Protein AF-A0A0M7KTU7-F1 (afdb_monomer_lite)

Secondary structure (DSSP, 8-state):
---PPPEEEEEEEETTEEEEEEEETTSSS---S--TT--EEEEE-SS--TTS-SSEEEEEEEETTT--EEE--HHHHHH-TTT------HHHHHHHHHHHHHHHHHHHHHHHHHHHHH--HHHHHHHHHHHHHHHHHHHHHHHHHHHHHHHHHHHHHTT---HHHHHHHHHHHHTT-EETTEESS-EEE-

Sequence (190 aa):
MRTTPAYGIYRFQVGARRFVMYVAENFGDAMPFLAEGDQVEVAAYAGQVSGAGPDQLVYGLRNLEDGRVYVCHHYFRSAFTDIAPVGVGLKQRVPLLTLLAALLLVCWLVVVAVLATSGSPSSRETAPELAAVVFAFLLLAWLCVALPLLFLDTRWRMGRPTRRQRILERIYRALGLGTPFAPAAVIEEV

pLDDT: mean 80.52, std 13.05, range [33.34, 97.06]

Foldseek 3Di:
DPDDFDWDWDWDDDPPAIAIEIHGPPPPPPDPPDDPPWDKQFDWDPDDDVPPPRHTYTQKMATPVVRAIEGEQPVCVVPPVQLGADQAFPVRVVVVLVVLVVVLVVVLVVLLVCQVPPDDPVSVVCSVVVSVVSVVVSVVVSCVVPVVVVVQVVCVVVVNHDPNNVSVQVRCVSSVQPHSNRGVDDYHHD

Radius of gyration: 22.91 Å; chains: 1; bounding box: 60×37×64 Å

Structure (mmCIF, N/CA/C/O backbone):
data_AF-A0A0M7KTU7-F1
#
_entry.id   AF-A0A0M7KTU7-F1
#
loop_
_atom_site.group_PDB
_atom_site.id
_atom_site.type_symbol
_atom_site.label_atom_id
_atom_site.label_alt_id
_atom_site.label_comp_id
_atom_site.label_asym_id
_atom_site.label_entity_id
_atom_site.label_seq_id
_atom_site.pdbx_PDB_ins_code
_atom_site.Cartn_x
_atom_site.Cartn_y
_atom_site.Cartn_z
_atom_site.occupancy
_atom_site.B_iso_or_equiv
_atom_site.auth_seq_id
_atom_site.auth_comp_id
_atom_site.auth_asym_id
_atom_site.auth_atom_id
_atom_site.pdbx_PDB_model_num
ATOM 1 N N . MET A 1 1 ? 0.177 23.565 -10.204 1.00 34.56 1 MET A N 1
ATOM 2 C CA . MET A 1 1 ? -0.908 23.527 -9.199 1.00 34.56 1 MET A CA 1
ATOM 3 C C . MET A 1 1 ? -0.843 22.188 -8.480 1.00 34.56 1 MET A C 1
ATOM 5 O O . MET A 1 1 ? -0.977 21.170 -9.141 1.00 34.56 1 MET A O 1
ATOM 9 N N . ARG A 1 2 ? -0.547 22.160 -7.173 1.00 33.34 2 ARG A N 1
ATOM 10 C CA . ARG A 1 2 ? -0.699 20.940 -6.361 1.00 33.34 2 ARG A CA 1
ATOM 11 C C . ARG A 1 2 ? -2.187 20.805 -6.050 1.00 33.34 2 ARG A C 1
ATOM 13 O O . ARG A 1 2 ? -2.707 21.616 -5.296 1.00 33.34 2 ARG A O 1
ATOM 20 N N . THR A 1 3 ? -2.866 19.841 -6.658 1.00 43.88 3 THR A N 1
ATOM 21 C CA . THR A 1 3 ? -4.202 19.424 -6.226 1.00 43.88 3 THR A CA 1
ATOM 22 C C . THR A 1 3 ? -4.061 18.835 -4.831 1.00 43.88 3 THR A C 1
ATOM 24 O O . THR A 1 3 ? -3.441 17.784 -4.657 1.00 43.88 3 THR A O 1
ATOM 27 N N . THR A 1 4 ? -4.548 19.548 -3.819 1.00 49.88 4 THR A N 1
ATOM 28 C CA . THR A 1 4 ? -4.706 18.982 -2.481 1.00 49.88 4 THR A CA 1
ATOM 29 C C . THR A 1 4 ? -5.638 17.779 -2.628 1.00 49.88 4 THR A C 1
ATOM 31 O O . THR A 1 4 ? -6.708 17.952 -3.210 1.00 49.88 4 THR A O 1
ATOM 34 N N . PRO A 1 5 ? -5.245 16.566 -2.202 1.00 54.59 5 PRO A N 1
ATOM 35 C CA . PRO A 1 5 ? -6.155 15.433 -2.236 1.00 54.59 5 PRO A CA 1
ATOM 36 C C . PRO A 1 5 ? -7.394 15.796 -1.418 1.00 54.59 5 PRO A C 1
ATOM 38 O O . PRO A 1 5 ? -7.276 16.240 -0.274 1.00 54.59 5 PRO A O 1
ATOM 41 N N . ALA A 1 6 ? -8.553 15.687 -2.051 1.00 63.50 6 ALA A N 1
ATOM 42 C CA . ALA A 1 6 ? -9.829 15.924 -1.415 1.00 63.50 6 ALA A CA 1
ATOM 43 C C . ALA A 1 6 ? -10.266 14.617 -0.730 1.00 63.50 6 ALA A C 1
ATOM 45 O O . ALA A 1 6 ? -10.056 13.517 -1.256 1.00 63.50 6 ALA A O 1
ATOM 46 N N . TYR A 1 7 ? -10.738 14.737 0.508 1.00 67.38 7 TYR A N 1
ATOM 47 C CA . TYR A 1 7 ? -11.068 13.608 1.368 1.00 67.38 7 TYR A CA 1
ATOM 48 C C . TYR A 1 7 ? -12.480 13.797 1.913 1.00 67.38 7 TYR A C 1
ATOM 50 O O . TYR A 1 7 ? -12.770 14.817 2.543 1.00 67.38 7 TYR A O 1
ATOM 58 N N . GLY A 1 8 ? -13.312 12.769 1.767 1.00 71.94 8 GLY A N 1
ATOM 59 C CA . GLY A 1 8 ? -14.567 12.648 2.489 1.00 71.94 8 GLY A CA 1
ATOM 60 C C . GLY A 1 8 ? -14.301 12.406 3.975 1.00 71.94 8 GLY A C 1
ATOM 61 O O . GLY A 1 8 ? -13.426 11.619 4.347 1.00 71.94 8 GLY A O 1
ATOM 62 N N . ILE A 1 9 ? -15.053 13.095 4.833 1.00 80.50 9 ILE A N 1
ATOM 63 C CA . ILE A 1 9 ? -14.978 12.947 6.290 1.00 80.50 9 ILE A CA 1
ATOM 64 C C . ILE A 1 9 ? -16.261 12.272 6.762 1.00 80.50 9 ILE A C 1
ATOM 66 O O . ILE A 1 9 ? -17.324 12.889 6.768 1.00 80.50 9 ILE A O 1
ATOM 70 N N . TYR A 1 10 ? -16.146 11.028 7.213 1.00 82.06 10 TYR A N 1
ATOM 71 C CA . TYR A 1 10 ? -17.257 10.261 7.759 1.00 82.06 10 TYR A CA 1
ATOM 72 C C . TYR A 1 10 ? -17.194 10.291 9.279 1.00 82.06 10 TYR A C 1
ATOM 74 O O . TYR A 1 10 ? -16.214 9.846 9.878 1.00 82.06 10 TYR A O 1
ATOM 82 N N . ARG A 1 11 ? -18.236 10.835 9.910 1.00 87.38 11 ARG A N 1
ATOM 83 C CA . ARG A 1 11 ? -18.378 10.870 11.368 1.00 87.38 11 ARG A CA 1
ATOM 84 C C . ARG A 1 11 ? -19.533 9.981 11.773 1.00 87.38 11 ARG A C 1
ATOM 86 O O . ARG A 1 11 ? -20.626 10.117 11.234 1.00 87.38 11 ARG A O 1
ATOM 93 N N . PHE A 1 12 ? -19.288 9.107 12.732 1.00 88.12 12 PHE A N 1
ATOM 94 C CA . PHE A 1 12 ? -20.289 8.163 13.208 1.00 88.12 12 PHE A CA 1
ATOM 95 C C . PHE A 1 12 ? -20.078 7.862 14.688 1.00 88.12 12 PHE A C 1
ATOM 97 O O . PHE A 1 12 ? -19.054 8.209 15.287 1.00 88.12 12 PHE A O 1
ATOM 104 N N . GLN A 1 13 ? -21.077 7.237 15.296 1.00 90.12 13 GLN A N 1
ATOM 105 C CA . GLN A 1 13 ? -21.078 6.897 16.707 1.00 90.12 13 GLN A CA 1
ATOM 106 C C . GLN A 1 13 ? -21.269 5.391 16.863 1.00 90.12 13 GLN A C 1
ATOM 108 O O . GLN A 1 13 ? -22.180 4.818 16.277 1.00 90.12 13 GLN A O 1
ATOM 113 N N . VAL A 1 14 ? -20.418 4.763 17.676 1.00 86.31 14 VAL A N 1
ATOM 114 C CA . VAL A 1 14 ? -20.567 3.355 18.069 1.00 86.31 14 VAL A CA 1
ATOM 115 C C . VAL A 1 14 ? -20.709 3.314 19.586 1.00 86.31 14 VAL A C 1
ATOM 117 O O . VAL A 1 14 ? -19.784 3.664 20.330 1.00 86.31 14 VAL A O 1
ATOM 120 N N . GLY A 1 15 ? -21.902 2.952 20.059 1.00 85.81 15 GLY A N 1
ATOM 121 C CA . GLY A 1 15 ? -22.264 3.065 21.472 1.00 85.81 15 GLY A CA 1
ATOM 122 C C . GLY A 1 15 ? -22.179 4.517 21.956 1.00 85.81 15 GLY A C 1
ATOM 123 O O . GLY A 1 15 ? -22.833 5.398 21.411 1.00 85.81 15 GLY A O 1
ATOM 124 N N . ALA A 1 16 ? -21.358 4.785 22.973 1.00 85.69 16 ALA A N 1
ATOM 125 C CA . ALA A 1 16 ? -21.154 6.132 23.524 1.00 85.69 16 ALA A CA 1
ATOM 126 C C . ALA A 1 16 ? -19.945 6.882 22.926 1.00 85.69 16 ALA A C 1
ATOM 128 O O . ALA A 1 16 ? -19.630 7.991 23.359 1.00 85.69 16 ALA A O 1
ATOM 129 N N . ARG A 1 17 ? -19.215 6.276 21.979 1.00 89.19 17 ARG A N 1
ATOM 130 C CA . ARG A 1 17 ? -17.970 6.836 21.433 1.00 89.19 17 ARG A CA 1
ATOM 131 C C . ARG A 1 17 ? -18.183 7.379 20.029 1.00 89.19 17 ARG A C 1
ATOM 133 O O . ARG A 1 17 ? -18.820 6.737 19.199 1.00 89.19 17 ARG A O 1
ATOM 140 N N . ARG A 1 18 ? -17.605 8.550 19.771 1.00 90.62 18 ARG A N 1
ATOM 141 C CA . ARG A 1 18 ? -17.617 9.212 18.465 1.00 90.62 18 ARG A CA 1
ATOM 142 C C . ARG A 1 18 ? -16.337 8.900 17.707 1.00 90.62 18 ARG A C 1
ATOM 144 O O . ARG A 1 18 ? -15.248 8.956 18.281 1.00 90.62 18 ARG A O 1
ATOM 151 N N . PHE A 1 19 ? -16.484 8.613 16.425 1.00 90.38 19 PHE A N 1
ATOM 152 C CA . PHE A 1 19 ? -15.411 8.205 15.534 1.00 90.38 19 PHE A CA 1
ATOM 153 C C . PHE A 1 19 ? -15.397 9.067 14.278 1.00 90.38 19 PHE A C 1
ATOM 155 O O . PHE A 1 19 ? -16.432 9.583 13.847 1.00 90.38 19 PHE A O 1
ATOM 162 N N . VAL A 1 20 ? -14.213 9.203 13.687 1.00 88.19 20 VAL A N 1
ATOM 163 C CA . VAL A 1 20 ? -14.027 9.851 12.391 1.00 88.19 20 VAL A CA 1
ATOM 164 C C . VAL A 1 20 ? -13.133 9.001 11.495 1.00 88.19 20 VAL A C 1
ATOM 166 O O . VAL A 1 20 ? -12.062 8.542 11.903 1.00 88.19 20 VAL A O 1
ATOM 169 N N . MET A 1 21 ? -13.584 8.804 10.262 1.00 85.88 21 MET A N 1
ATOM 170 C CA . MET A 1 21 ? -12.869 8.098 9.210 1.00 85.88 21 MET A CA 1
ATOM 171 C C . MET A 1 21 ? -12.717 9.012 7.998 1.00 85.88 21 MET A C 1
ATOM 173 O O . MET A 1 21 ? -13.668 9.668 7.577 1.00 85.88 21 MET A O 1
ATOM 177 N N . TYR A 1 22 ? -11.505 9.061 7.454 1.00 81.94 22 TYR A N 1
ATOM 178 C CA . TYR A 1 22 ? -11.184 9.843 6.267 1.00 81.94 22 TYR A CA 1
ATOM 179 C C . TYR A 1 22 ? -11.074 8.906 5.071 1.00 81.94 22 TYR A C 1
ATOM 181 O O . TYR A 1 22 ? -10.422 7.866 5.170 1.00 81.94 22 TYR A O 1
ATOM 189 N N . VAL A 1 23 ? -11.703 9.278 3.963 1.00 75.50 23 VAL A N 1
ATOM 190 C CA . VAL A 1 23 ? -11.772 8.472 2.739 1.00 75.50 23 VAL A CA 1
ATOM 191 C C . VAL A 1 23 ? -11.350 9.337 1.561 1.00 75.50 23 VAL A C 1
ATOM 193 O O . VAL A 1 23 ? -11.838 10.454 1.416 1.00 75.50 23 VAL A O 1
ATOM 196 N N . ALA A 1 24 ? -10.425 8.867 0.732 1.00 68.31 24 ALA A N 1
ATOM 197 C CA . ALA A 1 24 ? -10.010 9.564 -0.479 1.00 68.31 24 ALA A CA 1
ATOM 198 C C . ALA A 1 24 ? -11.179 9.663 -1.475 1.00 68.31 24 ALA A C 1
ATOM 200 O O . ALA A 1 24 ? -11.794 8.656 -1.815 1.00 68.31 24 ALA A O 1
ATOM 201 N N . GLU A 1 25 ? -11.459 10.865 -1.988 1.00 59.22 25 GLU A N 1
ATOM 202 C CA . GLU A 1 25 ? -12.614 11.121 -2.874 1.00 59.22 25 GLU A CA 1
ATOM 203 C C . GLU A 1 25 ? -12.550 10.406 -4.237 1.00 59.22 25 GLU A C 1
ATOM 205 O O . GLU A 1 25 ? -13.553 10.329 -4.934 1.00 59.22 25 GLU A O 1
ATOM 210 N N . ASN A 1 26 ? -11.398 9.842 -4.620 1.00 54.69 26 ASN A N 1
ATOM 211 C CA . ASN A 1 26 ? -11.237 9.105 -5.881 1.00 54.69 26 ASN A CA 1
ATOM 212 C C . ASN A 1 26 ? -11.718 7.642 -5.820 1.00 54.69 26 ASN A C 1
ATOM 214 O O . ASN A 1 26 ? -11.556 6.911 -6.800 1.00 54.69 26 ASN A O 1
ATOM 218 N N . PHE A 1 27 ? -12.279 7.192 -4.694 1.00 48.69 27 PHE A N 1
ATOM 219 C CA . PHE A 1 27 ? -13.040 5.945 -4.656 1.00 48.69 27 PHE A CA 1
ATOM 220 C C . PHE A 1 27 ? -14.386 6.198 -5.340 1.00 48.69 27 PHE A C 1
ATOM 222 O O . PHE A 1 27 ? -15.183 6.992 -4.850 1.00 48.69 27 PHE A O 1
ATOM 229 N N . GLY A 1 28 ? -14.559 5.602 -6.528 1.00 40.00 28 GLY A N 1
ATOM 230 C CA . GLY A 1 28 ? -15.669 5.867 -7.445 1.00 40.00 28 GLY A CA 1
ATOM 231 C C . GLY A 1 28 ? -17.014 5.904 -6.735 1.00 40.00 28 GLY A C 1
ATOM 232 O O . GLY A 1 28 ? -17.280 4.996 -5.962 1.00 40.00 28 GLY A O 1
ATOM 233 N N . ASP A 1 29 ? -17.786 6.961 -7.015 1.00 39.72 29 ASP A N 1
ATOM 234 C CA . ASP A 1 29 ? -19.015 7.381 -6.336 1.00 39.72 29 ASP A CA 1
ATOM 235 C C . ASP A 1 29 ? -18.972 7.153 -4.825 1.00 39.72 29 ASP A C 1
ATOM 237 O O . ASP A 1 29 ? -19.102 6.032 -4.351 1.00 39.72 29 ASP A O 1
ATOM 241 N N . ALA A 1 30 ? -18.844 8.241 -4.063 1.00 45.66 30 ALA A N 1
ATOM 242 C CA . ALA A 1 30 ? -18.968 8.285 -2.610 1.00 45.66 30 ALA A CA 1
ATOM 243 C C . ALA A 1 30 ? -20.353 7.792 -2.133 1.00 45.66 30 ALA A C 1
ATOM 245 O O . ALA A 1 30 ? -21.158 8.553 -1.596 1.00 45.66 30 ALA A O 1
ATOM 246 N N . MET A 1 31 ? -20.658 6.513 -2.346 1.00 51.94 31 MET A N 1
ATOM 247 C CA . MET A 1 31 ? -21.743 5.827 -1.693 1.00 51.94 31 MET A CA 1
ATOM 248 C C . MET A 1 31 ? -21.372 5.772 -0.217 1.00 51.94 31 MET A C 1
ATOM 250 O O . MET A 1 31 ? -20.241 5.403 0.123 1.00 51.94 31 MET A O 1
ATOM 254 N N . PRO A 1 32 ? -22.292 6.149 0.679 1.00 56.41 32 PRO A N 1
ATOM 255 C CA . PRO A 1 32 ? -22.062 5.942 2.091 1.00 56.41 32 PRO A CA 1
ATOM 256 C C . PRO A 1 32 ? -21.890 4.435 2.311 1.00 56.41 32 PRO A C 1
ATOM 258 O O . PRO A 1 32 ? -22.819 3.661 2.111 1.00 56.41 32 PRO A O 1
ATOM 261 N N . PHE A 1 33 ? -20.689 4.017 2.710 1.00 70.06 33 PHE A N 1
ATOM 262 C CA . PHE A 1 33 ? -20.394 2.620 3.050 1.00 70.06 33 PHE A CA 1
ATOM 263 C C . PHE A 1 33 ? -20.973 2.198 4.412 1.00 70.06 33 PHE A C 1
ATOM 265 O O . PHE A 1 33 ? -20.741 1.080 4.875 1.00 70.06 33 PHE A O 1
ATOM 272 N N . LEU A 1 34 ? -21.689 3.119 5.064 1.00 73.69 34 LEU A N 1
ATOM 273 C CA . LEU A 1 34 ? -22.375 2.937 6.333 1.00 73.69 34 LEU A CA 1
ATOM 274 C C . LEU A 1 34 ? -23.755 3.578 6.265 1.00 73.69 34 LEU A C 1
ATOM 276 O O . LEU A 1 34 ? -23.873 4.765 5.943 1.00 73.69 34 LEU A O 1
ATOM 280 N N . ALA A 1 35 ? -24.770 2.808 6.633 1.00 80.81 35 ALA A N 1
ATOM 281 C CA . ALA A 1 35 ? -26.100 3.303 6.936 1.00 80.81 35 ALA A CA 1
ATOM 282 C C . ALA A 1 35 ? -26.308 3.427 8.455 1.00 80.81 35 ALA A C 1
ATOM 284 O O . ALA A 1 35 ? -25.581 2.857 9.274 1.00 80.81 35 ALA A O 1
ATOM 285 N N . GLU A 1 36 ? -27.306 4.218 8.849 1.00 83.12 36 GLU A N 1
ATOM 286 C CA . GLU A 1 36 ? -27.716 4.283 10.249 1.00 83.12 36 GLU A CA 1
ATOM 287 C C . GLU A 1 36 ? -28.273 2.921 10.687 1.00 83.12 36 GLU A C 1
ATOM 289 O O . GLU A 1 36 ? -29.195 2.393 10.071 1.00 83.12 36 GLU A O 1
ATOM 294 N N . GLY A 1 37 ? -27.711 2.369 11.764 1.00 85.44 37 GLY A N 1
ATOM 295 C CA . GLY A 1 37 ? -28.084 1.056 12.296 1.00 85.44 37 GLY A CA 1
ATOM 296 C C . GLY A 1 37 ? -27.130 -0.082 11.928 1.00 85.44 37 GLY A C 1
ATOM 297 O O . GLY A 1 37 ? -27.230 -1.138 12.552 1.00 85.44 37 GLY A O 1
ATOM 298 N N . ASP A 1 38 ? -26.184 0.136 11.009 1.00 88.31 38 ASP A N 1
ATOM 299 C CA . ASP A 1 38 ? -25.202 -0.882 10.619 1.00 88.31 38 ASP A CA 1
ATOM 300 C C . ASP A 1 38 ? -24.353 -1.344 11.808 1.00 88.31 38 ASP A C 1
ATOM 302 O O . ASP A 1 38 ? -23.857 -0.542 12.615 1.00 88.31 38 ASP A O 1
ATOM 306 N N . GLN A 1 39 ? -24.122 -2.654 11.886 1.00 89.38 39 GLN A N 1
ATOM 307 C CA . GLN A 1 39 ? -23.164 -3.211 12.831 1.00 89.38 39 GLN A CA 1
ATOM 308 C C . GLN A 1 39 ? -21.751 -3.156 12.252 1.00 89.38 39 GLN A C 1
ATOM 310 O O . GLN A 1 39 ? -21.492 -3.600 11.135 1.00 89.38 39 GLN A O 1
ATOM 315 N N . VAL A 1 40 ? -20.807 -2.626 13.031 1.00 90.19 40 VAL A N 1
ATOM 316 C CA . VAL A 1 40 ? -19.432 -2.407 12.571 1.00 90.19 40 VAL A CA 1
ATOM 317 C C . VAL A 1 40 ? -18.397 -2.869 13.588 1.00 90.19 40 VAL A C 1
ATOM 319 O O . VAL A 1 40 ? -18.553 -2.682 14.797 1.00 90.19 40 VAL A O 1
ATOM 322 N N . GLU A 1 41 ? -17.281 -3.395 13.089 1.00 91.38 41 GLU A N 1
ATOM 323 C CA . GLU A 1 41 ? -16.043 -3.554 13.854 1.00 91.38 41 GLU A CA 1
ATOM 324 C C . GLU A 1 41 ? -15.071 -2.438 13.472 1.00 91.38 41 GLU A C 1
ATOM 326 O O . GLU A 1 41 ? -14.859 -2.154 12.293 1.00 91.38 41 GLU A O 1
ATOM 331 N N . VAL A 1 42 ? -14.454 -1.794 14.464 1.00 91.12 42 VAL A N 1
ATOM 332 C CA . VAL A 1 42 ? -13.626 -0.603 14.237 1.00 91.12 42 VAL A CA 1
ATOM 333 C C . VAL A 1 42 ? -12.237 -0.788 14.832 1.00 91.12 42 VAL A C 1
ATOM 335 O O . VAL A 1 42 ? -12.080 -1.070 16.021 1.00 91.12 42 VAL A O 1
ATOM 338 N N . ALA A 1 43 ? -11.210 -0.542 14.022 1.00 91.31 43 ALA A N 1
ATOM 339 C CA . ALA A 1 43 ? -9.838 -0.368 14.475 1.00 91.31 43 ALA A CA 1
ATOM 340 C C . ALA A 1 43 ? -9.536 1.130 14.585 1.00 91.31 43 ALA A C 1
ATOM 342 O O . ALA A 1 43 ? -9.254 1.795 13.589 1.00 91.31 43 ALA A O 1
ATOM 343 N N . ALA A 1 44 ? -9.583 1.667 15.804 1.00 90.94 44 ALA A N 1
ATOM 344 C CA . ALA A 1 44 ? -9.347 3.084 16.075 1.00 90.94 44 ALA A CA 1
ATOM 345 C C . ALA A 1 44 ? -8.025 3.335 16.812 1.00 90.94 44 ALA A C 1
ATOM 347 O O . ALA A 1 44 ? -7.500 2.478 17.530 1.00 90.94 44 ALA A O 1
ATOM 348 N N . TYR A 1 45 ? -7.485 4.542 16.654 1.00 88.12 45 TYR A N 1
ATOM 349 C CA . TYR A 1 45 ? -6.372 5.017 17.459 1.00 88.12 45 TYR A CA 1
ATOM 350 C C . TYR A 1 45 ? -6.840 5.248 18.900 1.00 88.12 45 TYR A C 1
ATOM 352 O O . TYR A 1 45 ? -7.749 6.030 19.157 1.00 88.12 45 TYR A O 1
ATOM 360 N N . ALA A 1 46 ? -6.206 4.559 19.850 1.00 84.69 46 ALA A N 1
ATOM 361 C CA . ALA A 1 46 ? -6.587 4.625 21.261 1.00 84.69 46 ALA A CA 1
ATOM 362 C C . ALA A 1 46 ? -6.154 5.928 21.961 1.00 84.69 46 ALA A C 1
ATOM 364 O O . ALA A 1 46 ? -6.646 6.228 23.046 1.00 84.69 46 ALA A O 1
ATOM 365 N N . GLY A 1 47 ? -5.209 6.673 21.379 1.00 81.25 47 GLY A N 1
ATOM 366 C CA . GLY A 1 47 ? -4.741 7.944 21.926 1.00 81.25 47 GLY A CA 1
ATOM 367 C C . GLY A 1 47 ? -5.556 9.137 21.431 1.00 81.25 47 GLY A C 1
ATOM 368 O O . GLY A 1 47 ? -6.417 9.017 20.564 1.00 81.25 47 GLY A O 1
ATOM 369 N N . GLN A 1 48 ? -5.226 10.316 21.947 1.00 74.38 48 GLN A N 1
ATOM 370 C CA . GLN A 1 48 ? -5.677 11.580 21.371 1.00 74.38 48 GLN A CA 1
ATOM 371 C C . GLN A 1 48 ? -4.596 12.139 20.452 1.00 74.38 48 GLN A C 1
ATOM 373 O O . GLN A 1 48 ? -3.401 12.010 20.728 1.00 74.38 48 GLN A O 1
ATOM 378 N N . VAL A 1 49 ? -5.019 12.751 19.350 1.00 74.31 49 VAL A N 1
ATOM 379 C CA . VAL A 1 49 ? -4.129 13.498 18.464 1.00 74.31 49 VAL A CA 1
ATOM 380 C C . VAL A 1 49 ? -4.418 14.976 18.655 1.00 74.31 49 VAL A C 1
ATOM 382 O O . VAL A 1 49 ? -5.549 15.424 18.466 1.00 74.31 49 VAL A O 1
ATOM 385 N N . SER A 1 50 ? -3.399 15.734 19.054 1.00 69.25 50 SER A N 1
ATOM 386 C CA . SER A 1 50 ? -3.516 17.177 19.255 1.00 69.25 50 SER A CA 1
ATOM 387 C C . SER A 1 50 ? -4.045 17.848 17.986 1.00 69.25 50 SER A C 1
ATOM 389 O O . SER A 1 50 ? -3.464 17.698 16.915 1.00 69.25 50 SER A O 1
ATOM 391 N N . GLY A 1 51 ? -5.160 18.572 18.105 1.00 69.75 51 GLY A N 1
ATOM 392 C CA . GLY A 1 51 ? -5.797 19.272 16.984 1.00 69.75 51 GLY A CA 1
ATOM 393 C C . GLY A 1 51 ? -6.764 18.438 16.130 1.00 69.75 51 GLY A C 1
ATOM 394 O O . GLY A 1 51 ? -7.410 19.011 15.260 1.00 69.75 51 GLY A O 1
ATOM 395 N N . ALA A 1 52 ? -6.934 17.133 16.385 1.00 68.69 52 ALA A N 1
ATOM 396 C CA . ALA A 1 52 ? -7.863 16.274 15.630 1.00 68.69 52 ALA A CA 1
ATOM 397 C C . ALA A 1 52 ? -9.323 16.306 16.141 1.00 68.69 52 ALA A C 1
ATOM 399 O O . ALA A 1 52 ? -10.193 15.638 15.587 1.00 68.69 52 ALA A O 1
ATOM 400 N N . GLY A 1 53 ? -9.610 17.103 17.175 1.00 75.19 53 GLY A N 1
ATOM 401 C CA . GLY A 1 53 ? -10.935 17.194 17.791 1.00 75.19 53 GLY A CA 1
ATOM 402 C C . GLY A 1 53 ? -11.244 16.041 18.761 1.00 75.19 53 GLY A C 1
ATOM 403 O O . GLY A 1 53 ? -10.346 15.286 19.131 1.00 75.19 53 GLY A O 1
ATOM 404 N N . PRO A 1 54 ? -12.502 15.931 19.227 1.00 81.06 54 PRO A N 1
ATOM 405 C CA . PRO A 1 54 ? -12.903 14.940 20.230 1.00 81.06 54 PRO A CA 1
ATOM 406 C C . PRO A 1 54 ? -13.156 13.537 19.652 1.00 81.06 54 PRO A C 1
ATOM 408 O O . PRO A 1 54 ? -13.278 12.582 20.417 1.00 81.06 54 PRO A O 1
ATOM 411 N N . ASP A 1 55 ? -13.270 13.414 18.327 1.00 86.94 55 ASP A N 1
ATOM 412 C CA . ASP A 1 55 ? -13.628 12.167 17.653 1.00 86.94 55 ASP A CA 1
ATOM 413 C C . ASP A 1 55 ? -12.400 11.234 17.559 1.00 86.94 55 ASP A C 1
ATOM 415 O O . ASP A 1 55 ? -11.286 11.670 17.260 1.00 86.94 55 ASP A O 1
ATOM 419 N N . GLN A 1 56 ? -12.585 9.933 17.808 1.00 88.50 56 GLN A N 1
ATOM 420 C CA . GLN A 1 56 ? -11.506 8.948 17.689 1.00 88.50 56 GLN A CA 1
ATOM 421 C C . GLN A 1 56 ? -11.189 8.660 16.218 1.00 88.50 56 GLN A C 1
ATOM 423 O O . GLN A 1 56 ? -12.073 8.312 15.436 1.00 88.50 56 GLN A O 1
ATOM 428 N N . LEU A 1 57 ? -9.909 8.765 15.853 1.00 89.00 57 LEU A N 1
ATOM 429 C CA . LEU A 1 57 ? -9.442 8.496 14.494 1.00 89.00 57 LEU A CA 1
ATOM 430 C C . LEU A 1 57 ? -9.524 7.000 14.176 1.00 89.00 57 LEU A C 1
ATOM 432 O O . LEU A 1 57 ? -8.945 6.175 14.888 1.00 89.00 57 LEU A O 1
ATOM 436 N N . VAL A 1 58 ? -10.186 6.656 13.077 1.00 89.06 58 VAL A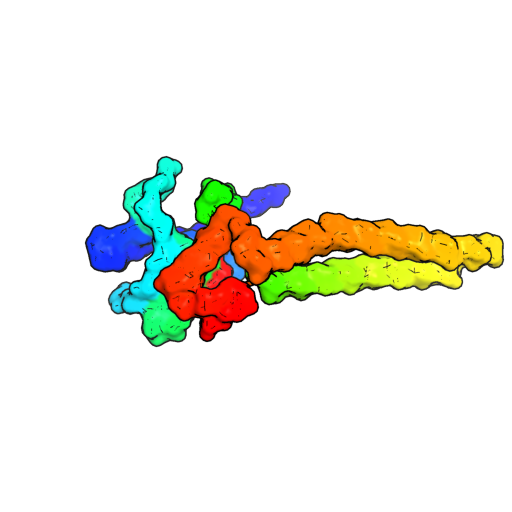 N 1
ATOM 437 C CA . VAL A 1 58 ? -10.363 5.274 12.622 1.00 89.06 58 VAL A CA 1
ATOM 438 C C . VAL A 1 58 ? -9.305 4.915 11.587 1.00 89.06 58 VAL A C 1
ATOM 440 O O . VAL A 1 58 ? -9.197 5.560 10.549 1.00 89.06 58 VAL A O 1
ATOM 443 N N . TYR A 1 59 ? -8.533 3.865 11.862 1.00 88.06 59 TYR A N 1
ATOM 444 C CA . TYR A 1 59 ? -7.600 3.280 10.901 1.00 88.06 59 TYR A CA 1
ATOM 445 C C . TYR A 1 59 ? -8.281 2.354 9.911 1.00 88.06 59 TYR A C 1
ATOM 447 O O . TYR A 1 59 ? -7.838 2.247 8.775 1.00 88.06 59 TYR A O 1
ATOM 455 N N . GLY A 1 60 ? -9.310 1.646 10.353 1.00 88.19 60 GLY A N 1
ATOM 456 C CA . GLY A 1 60 ? -10.079 0.768 9.499 1.00 88.19 60 GLY A CA 1
ATOM 457 C C . GLY A 1 60 ? -11.378 0.353 10.156 1.00 88.19 60 GLY A C 1
ATOM 458 O O . GLY A 1 60 ? -11.526 0.425 11.379 1.00 88.19 60 GLY A O 1
ATOM 459 N N . LEU A 1 61 ? -12.307 -0.067 9.320 1.00 89.62 61 LEU A N 1
ATOM 460 C CA . LEU A 1 61 ? -13.656 -0.431 9.683 1.00 89.62 61 LEU A CA 1
ATOM 461 C C . LEU A 1 61 ? -14.063 -1.655 8.875 1.00 89.62 61 LEU A C 1
ATOM 463 O O . LEU A 1 61 ? -13.772 -1.736 7.685 1.00 89.62 61 LEU A O 1
ATOM 467 N N . ARG A 1 62 ? -14.754 -2.591 9.511 1.00 89.06 62 ARG A N 1
ATOM 468 C CA . ARG A 1 62 ? -15.453 -3.675 8.835 1.00 89.06 62 ARG A CA 1
ATOM 469 C C . ARG A 1 62 ? -16.945 -3.486 9.043 1.00 89.06 62 ARG A C 1
ATOM 471 O O . ARG A 1 62 ? -17.387 -3.437 10.190 1.00 89.06 62 ARG A O 1
ATOM 478 N N . ASN A 1 63 ? -17.690 -3.378 7.952 1.00 88.50 63 ASN A N 1
ATOM 479 C CA . ASN A 1 63 ? -19.142 -3.425 7.999 1.00 88.50 63 ASN A CA 1
ATOM 480 C C . ASN A 1 63 ? -19.557 -4.905 8.077 1.00 88.50 63 ASN A C 1
ATOM 482 O O . ASN A 1 63 ? -19.057 -5.746 7.325 1.00 88.50 63 ASN A O 1
ATOM 486 N N . LEU A 1 64 ? -20.367 -5.252 9.078 1.00 88.62 64 LEU A N 1
ATOM 487 C CA . LEU A 1 64 ? -20.800 -6.628 9.319 1.00 88.62 64 LEU A CA 1
ATOM 488 C C . LEU A 1 64 ? -22.019 -7.011 8.474 1.00 88.62 64 LEU A C 1
ATOM 490 O O . LEU A 1 64 ? -22.250 -8.205 8.293 1.00 88.62 64 LEU A O 1
ATOM 494 N N . GLU A 1 65 ? -22.738 -6.033 7.921 1.00 87.12 65 GLU A N 1
ATOM 495 C CA . GLU A 1 65 ? -23.907 -6.265 7.068 1.00 87.12 65 GLU A CA 1
ATOM 496 C C . GLU A 1 65 ? -23.500 -6.819 5.696 1.00 87.12 65 GLU A C 1
ATOM 498 O O . GLU A 1 65 ? -24.079 -7.784 5.198 1.00 87.12 65 GLU A O 1
ATOM 503 N N . ASP A 1 66 ? -22.459 -6.242 5.092 1.00 82.69 66 ASP A N 1
ATOM 504 C CA . ASP A 1 66 ? -21.953 -6.629 3.769 1.00 82.69 66 ASP A CA 1
ATOM 505 C C . ASP A 1 66 ? -20.585 -7.340 3.816 1.00 82.69 66 ASP A C 1
ATOM 507 O O . ASP A 1 66 ? -20.089 -7.829 2.796 1.00 82.69 66 ASP A O 1
ATOM 511 N N . GLY A 1 67 ? -19.969 -7.416 4.999 1.00 80.94 67 GLY A N 1
ATOM 512 C CA . GLY A 1 67 ? -18.665 -8.032 5.226 1.00 80.94 67 GLY A CA 1
ATOM 513 C C . GLY A 1 67 ? -17.479 -7.240 4.666 1.00 80.94 67 GLY A C 1
ATOM 514 O O . GLY A 1 67 ? -16.354 -7.758 4.701 1.00 80.94 67 GLY A O 1
ATOM 515 N N . ARG A 1 68 ? -17.693 -6.024 4.151 1.00 83.00 68 ARG A N 1
ATOM 516 C CA . ARG A 1 68 ? -16.648 -5.208 3.523 1.00 83.00 68 ARG A CA 1
ATOM 517 C C . ARG A 1 68 ? -15.730 -4.581 4.557 1.00 83.00 68 ARG A C 1
ATOM 519 O O . ARG A 1 68 ? -16.131 -4.243 5.670 1.00 83.00 68 ARG A O 1
ATOM 526 N N . VAL A 1 69 ? -14.466 -4.424 4.173 1.00 83.00 69 VAL A N 1
ATOM 527 C CA . VAL A 1 69 ? -13.401 -3.940 5.051 1.00 83.00 69 VAL A CA 1
ATOM 528 C C . VAL A 1 69 ? -12.736 -2.737 4.413 1.00 83.00 69 VAL A C 1
ATOM 530 O O . VAL A 1 69 ? -12.120 -2.849 3.358 1.00 83.00 69 VAL A O 1
ATOM 533 N N . TYR A 1 70 ? -12.796 -1.614 5.108 1.00 82.44 70 TYR A N 1
ATOM 534 C CA . TYR A 1 70 ? -12.259 -0.330 4.696 1.00 82.44 70 TYR A CA 1
ATOM 535 C C . TYR A 1 70 ? -11.053 0.006 5.566 1.00 82.44 70 TYR A C 1
ATOM 537 O O . TYR A 1 70 ? -11.127 -0.090 6.792 1.00 82.44 70 TYR A O 1
ATOM 545 N N . VAL A 1 71 ? -9.930 0.412 4.977 1.00 80.69 71 VAL A N 1
ATOM 546 C CA . VAL A 1 71 ? -8.734 0.791 5.745 1.00 80.69 71 VAL A CA 1
ATOM 547 C C . VAL A 1 71 ? -8.193 2.126 5.251 1.00 80.69 71 VAL A C 1
ATOM 549 O O . VAL A 1 71 ? -7.803 2.256 4.097 1.00 80.69 71 VAL A O 1
ATOM 552 N N . CYS A 1 72 ? -8.133 3.105 6.156 1.00 76.81 72 CYS A N 1
ATOM 553 C CA . CYS A 1 72 ? -7.643 4.446 5.882 1.00 76.81 72 CYS A CA 1
ATOM 554 C C . CYS A 1 72 ? -6.111 4.480 5.900 1.00 76.81 72 CYS A C 1
ATOM 556 O O . CYS A 1 72 ? -5.456 4.323 6.943 1.00 76.81 72 CYS A O 1
ATOM 558 N N . HIS A 1 73 ? -5.514 4.704 4.735 1.00 72.19 73 HIS A N 1
ATOM 559 C CA . HIS A 1 73 ? -4.059 4.724 4.572 1.00 72.19 73 HIS A CA 1
ATOM 560 C C . HIS A 1 73 ? -3.541 6.077 4.097 1.00 72.19 73 HIS A C 1
ATOM 562 O O . HIS A 1 73 ? -2.489 6.543 4.558 1.00 72.19 73 HIS A O 1
ATOM 568 N N . HIS A 1 74 ? -4.282 6.724 3.201 1.00 67.75 74 HIS A N 1
ATOM 569 C CA . HIS A 1 74 ? -3.816 7.926 2.523 1.00 67.75 74 HIS A CA 1
ATOM 570 C C . HIS A 1 74 ? -3.814 9.150 3.438 1.00 67.75 74 HIS A C 1
ATOM 572 O O . HIS A 1 74 ? -2.784 9.825 3.551 1.00 67.75 74 HIS A O 1
ATOM 578 N N . TYR A 1 75 ? -4.908 9.383 4.165 1.00 69.38 75 TYR A N 1
ATOM 579 C CA . TYR A 1 75 ? -5.035 10.564 5.018 1.00 69.38 75 TYR A CA 1
ATOM 580 C C . TYR A 1 75 ? -4.007 10.583 6.157 1.00 69.38 75 TYR A C 1
ATOM 582 O O . TYR A 1 75 ? -3.308 11.581 6.354 1.00 69.38 75 TYR A O 1
ATOM 590 N N . PHE A 1 76 ? -3.829 9.457 6.860 1.00 74.12 76 PHE A N 1
ATOM 591 C CA . PHE A 1 76 ? -2.834 9.354 7.931 1.00 74.12 76 PHE A CA 1
ATOM 592 C C . PHE A 1 76 ? -1.413 9.610 7.427 1.00 74.12 76 PHE A C 1
ATOM 594 O O . PHE A 1 76 ? -0.617 10.228 8.131 1.00 74.12 76 PHE A O 1
ATOM 601 N N . ARG A 1 77 ? -1.075 9.187 6.203 1.00 68.25 77 ARG A N 1
ATOM 602 C CA . ARG A 1 77 ? 0.250 9.450 5.629 1.00 68.25 77 ARG A CA 1
ATOM 603 C C . ARG A 1 77 ? 0.489 10.942 5.383 1.00 68.25 77 ARG A C 1
ATOM 605 O O . ARG A 1 77 ? 1.630 11.376 5.527 1.00 68.25 77 ARG A O 1
ATOM 612 N N . SER A 1 78 ? -0.545 11.705 5.022 1.00 68.12 78 SER A N 1
ATOM 613 C CA . SER A 1 78 ? -0.437 13.155 4.810 1.00 68.12 78 SER A CA 1
ATOM 614 C C . SER A 1 78 ? -0.527 13.980 6.095 1.00 68.12 78 SER A C 1
ATOM 616 O O . SER A 1 78 ? 0.222 14.941 6.235 1.00 68.12 78 SER A O 1
ATOM 618 N N . ALA A 1 79 ? -1.417 13.616 7.021 1.00 69.56 79 ALA A N 1
ATOM 619 C CA . ALA A 1 79 ? -1.748 14.437 8.187 1.00 69.56 79 ALA A CA 1
ATOM 620 C C . ALA A 1 79 ? -1.076 13.960 9.487 1.00 69.56 79 ALA A C 1
ATOM 622 O O . ALA A 1 79 ? -0.798 14.770 10.366 1.00 69.56 79 ALA A O 1
ATOM 623 N N . PHE A 1 80 ? -0.780 12.660 9.614 1.00 73.75 80 PHE A N 1
ATOM 624 C CA . PHE A 1 80 ? -0.386 12.026 10.878 1.00 73.75 80 PHE A CA 1
ATOM 625 C C . PHE A 1 80 ? 0.737 10.990 10.696 1.00 73.75 80 PHE A C 1
ATOM 627 O O . PHE A 1 80 ? 0.606 9.807 11.028 1.00 73.75 80 PHE A O 1
ATOM 634 N N . THR A 1 81 ? 1.875 11.441 10.169 1.00 73.88 81 THR A N 1
ATOM 635 C CA . THR A 1 81 ? 3.016 10.598 9.763 1.00 73.88 81 THR A CA 1
ATOM 636 C C . THR A 1 81 ? 3.544 9.659 10.857 1.00 73.88 81 THR A C 1
ATOM 638 O O . THR A 1 81 ? 4.023 8.564 10.537 1.00 73.88 81 THR A O 1
ATOM 641 N N . ASP A 1 82 ? 3.462 10.037 12.132 1.00 78.12 82 ASP A N 1
ATOM 642 C CA . ASP A 1 82 ? 3.965 9.234 13.259 1.00 78.12 82 ASP A CA 1
ATOM 643 C C . ASP A 1 82 ? 3.103 8.022 13.600 1.00 78.12 82 ASP A C 1
ATOM 645 O O . ASP A 1 82 ? 3.604 7.024 14.132 1.00 78.12 82 ASP A O 1
ATOM 649 N N . ILE A 1 83 ? 1.815 8.107 13.285 1.00 79.00 83 ILE A N 1
ATOM 650 C CA . ILE A 1 83 ? 0.822 7.082 13.600 1.00 79.00 83 ILE A CA 1
ATOM 651 C C . ILE A 1 83 ? 0.252 6.432 12.335 1.00 79.00 83 ILE A C 1
ATOM 653 O O . ILE A 1 83 ? -0.664 5.621 12.425 1.00 79.00 83 ILE A O 1
ATOM 657 N N . ALA A 1 84 ? 0.804 6.765 11.165 1.00 80.38 84 ALA A N 1
ATOM 658 C CA . ALA A 1 84 ? 0.350 6.251 9.886 1.00 80.38 84 ALA A CA 1
ATOM 659 C C . ALA A 1 84 ? 0.734 4.774 9.683 1.00 80.38 84 ALA A C 1
ATOM 661 O O . ALA A 1 84 ? 1.921 4.430 9.788 1.00 80.38 84 ALA A O 1
ATOM 662 N N . PRO A 1 85 ? -0.228 3.899 9.334 1.00 79.00 85 PRO A N 1
ATOM 663 C CA . PRO A 1 85 ? 0.088 2.569 8.835 1.00 79.00 85 PRO A CA 1
ATOM 664 C C . PRO A 1 85 ? 0.818 2.652 7.487 1.00 79.00 85 PRO A C 1
ATOM 666 O O . PRO A 1 85 ? 0.856 3.684 6.812 1.00 79.00 85 PRO A O 1
ATOM 669 N N . VAL A 1 86 ? 1.444 1.549 7.082 1.00 78.38 86 VAL A N 1
ATOM 670 C CA . VAL A 1 86 ? 2.093 1.465 5.771 1.00 78.38 86 VAL A CA 1
ATOM 671 C C . VAL A 1 86 ? 1.028 1.337 4.681 1.00 78.38 86 VAL A C 1
ATOM 673 O O . VAL A 1 86 ? 0.468 0.268 4.506 1.00 78.38 86 VAL A O 1
ATOM 676 N N . GLY A 1 87 ? 0.790 2.410 3.927 1.00 63.22 87 GLY A N 1
ATOM 677 C CA . GLY A 1 87 ? -0.297 2.489 2.942 1.00 63.22 87 GLY A CA 1
ATOM 678 C C . GLY A 1 87 ? -0.048 1.859 1.573 1.00 63.22 87 GLY A C 1
ATOM 679 O O . GLY A 1 87 ? -0.539 2.392 0.597 1.00 63.22 87 GLY A O 1
ATOM 680 N N . VAL A 1 88 ? 0.794 0.828 1.465 1.00 58.03 88 VAL A N 1
ATOM 681 C CA . VAL A 1 88 ? 0.954 0.095 0.195 1.00 58.03 88 VAL A CA 1
ATOM 682 C C . VAL A 1 88 ? 1.204 -1.365 0.539 1.00 58.03 88 VAL A C 1
ATOM 684 O O . VAL A 1 88 ? 2.326 -1.715 0.944 1.00 58.03 88 VAL A O 1
ATOM 687 N N . GLY A 1 89 ? 0.173 -2.200 0.414 1.00 60.91 89 GLY A N 1
ATOM 688 C CA . GLY A 1 89 ? 0.297 -3.650 0.540 1.00 60.91 89 GLY A CA 1
ATOM 689 C C . GLY A 1 89 ? 1.194 -4.245 -0.554 1.00 60.91 89 GLY A C 1
ATOM 690 O O . GLY A 1 89 ? 1.398 -3.666 -1.621 1.00 60.91 89 GLY A O 1
ATOM 691 N N . LEU A 1 90 ? 1.753 -5.433 -0.320 1.00 52.28 90 LEU A N 1
ATOM 692 C CA . LEU A 1 90 ? 2.631 -6.110 -1.291 1.00 52.28 90 LEU A CA 1
ATOM 693 C C . LEU A 1 90 ? 1.982 -6.370 -2.644 1.00 52.28 90 LEU A C 1
ATOM 695 O O . LEU A 1 90 ? 2.660 -6.281 -3.667 1.00 52.28 90 LEU A O 1
ATOM 699 N N . LYS A 1 9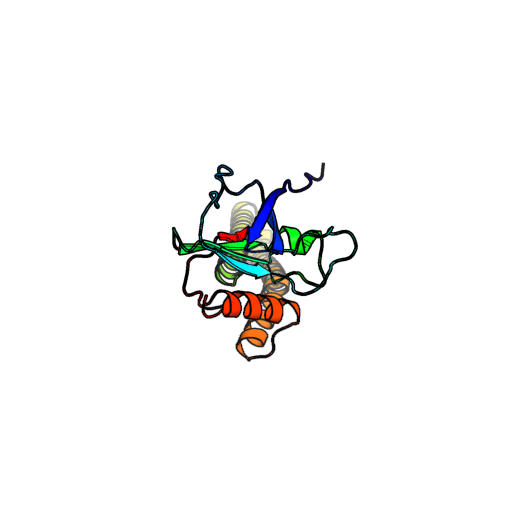1 ? 0.668 -6.623 -2.641 1.00 59.47 91 LYS A N 1
ATOM 700 C CA . LYS A 1 91 ? -0.129 -6.795 -3.857 1.00 59.47 91 LYS A CA 1
ATOM 701 C C . LYS A 1 91 ? -0.079 -5.577 -4.781 1.00 59.47 91 LYS A C 1
ATOM 703 O O . LYS A 1 91 ? -0.286 -5.748 -5.968 1.00 59.47 91 LYS A O 1
ATOM 708 N N . GLN A 1 92 ? 0.238 -4.385 -4.273 1.00 64.94 92 GLN A N 1
ATOM 709 C CA . GLN A 1 92 ? 0.387 -3.174 -5.085 1.00 64.94 92 GLN A CA 1
ATOM 710 C C . GLN A 1 92 ? 1.852 -2.869 -5.431 1.00 64.94 92 GLN A C 1
ATOM 712 O O . GLN A 1 92 ? 2.149 -2.396 -6.526 1.00 64.94 92 GLN A O 1
ATOM 717 N N . ARG A 1 93 ? 2.797 -3.176 -4.529 1.00 73.31 93 ARG A N 1
ATOM 718 C CA . ARG A 1 93 ? 4.231 -2.898 -4.751 1.00 73.31 93 ARG A CA 1
ATOM 719 C C . ARG A 1 93 ? 4.844 -3.755 -5.848 1.00 73.31 93 ARG A C 1
ATOM 721 O O . ARG A 1 93 ? 5.645 -3.243 -6.623 1.00 73.31 93 ARG A O 1
ATOM 728 N N . VAL A 1 94 ? 4.502 -5.044 -5.889 1.00 78.44 94 VAL A N 1
ATOM 729 C CA . VAL A 1 94 ? 5.070 -5.968 -6.881 1.00 78.44 94 VAL A CA 1
ATOM 730 C C . VAL A 1 94 ? 4.634 -5.572 -8.297 1.00 78.44 94 VAL A C 1
ATOM 732 O O . VAL A 1 94 ? 5.528 -5.327 -9.103 1.00 78.44 94 VAL A O 1
ATOM 735 N N . PRO A 1 95 ? 3.334 -5.368 -8.601 1.00 82.25 95 PRO A N 1
ATOM 736 C CA . PRO A 1 95 ? 2.918 -4.880 -9.916 1.00 82.25 95 PRO A CA 1
ATOM 737 C C . PRO A 1 95 ? 3.543 -3.539 -10.295 1.00 82.25 95 PRO A C 1
ATOM 739 O O . PRO A 1 95 ? 3.920 -3.361 -11.447 1.00 82.25 95 PRO A O 1
ATOM 742 N N . LEU A 1 96 ? 3.712 -2.615 -9.342 1.00 83.69 96 LEU A N 1
ATOM 743 C CA . LEU A 1 96 ? 4.366 -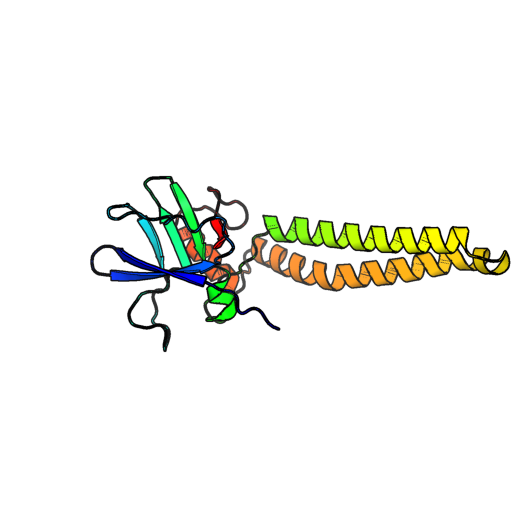1.331 -9.603 1.00 83.69 96 LEU A CA 1
ATOM 744 C C . LEU A 1 96 ? 5.843 -1.506 -9.991 1.00 83.69 96 LEU A C 1
ATOM 746 O O . LEU A 1 96 ? 6.297 -0.903 -10.961 1.00 83.69 96 LEU A O 1
ATOM 750 N N . LEU A 1 97 ? 6.592 -2.338 -9.259 1.00 88.38 97 LEU A N 1
ATOM 751 C CA . LEU A 1 97 ? 7.994 -2.634 -9.575 1.00 88.38 97 LEU A CA 1
ATOM 752 C C . LEU A 1 97 ? 8.132 -3.376 -10.908 1.00 88.38 97 LEU A C 1
ATOM 754 O O . LEU A 1 97 ? 9.075 -3.099 -11.651 1.00 88.38 97 LEU A O 1
ATOM 758 N N . THR A 1 98 ? 7.195 -4.274 -11.220 1.00 89.00 98 THR A N 1
ATOM 759 C CA . THR A 1 98 ? 7.123 -4.975 -12.507 1.00 89.00 98 THR A CA 1
ATOM 760 C C . THR A 1 98 ? 6.807 -4.013 -13.649 1.00 89.00 98 THR A C 1
ATOM 762 O O . THR A 1 98 ? 7.481 -4.057 -14.674 1.00 89.00 98 THR A O 1
ATOM 765 N N . LEU A 1 99 ? 5.839 -3.110 -13.474 1.00 90.88 99 LEU A N 1
ATOM 766 C CA . LEU A 1 99 ? 5.494 -2.092 -14.466 1.00 90.88 99 LEU A CA 1
ATOM 767 C C . LEU A 1 99 ? 6.675 -1.152 -14.723 1.00 90.88 99 LEU A C 1
ATOM 769 O O . LEU A 1 99 ? 6.992 -0.864 -15.873 1.00 90.88 99 LEU A O 1
ATOM 773 N N . LEU A 1 100 ? 7.361 -0.716 -13.662 1.00 92.19 100 LEU A N 1
ATOM 774 C CA . LEU A 1 100 ? 8.563 0.105 -13.780 1.00 92.19 100 LEU A CA 1
ATOM 775 C C . LEU A 1 100 ? 9.679 -0.642 -14.524 1.00 92.19 100 LEU A C 1
ATOM 777 O O . LEU A 1 100 ? 10.298 -0.066 -15.413 1.00 92.19 100 LEU A O 1
ATOM 781 N N . ALA A 1 101 ? 9.916 -1.919 -14.203 1.00 92.94 101 ALA A N 1
ATOM 782 C CA . ALA A 1 101 ? 10.894 -2.744 -14.915 1.00 92.94 101 ALA A CA 1
ATOM 783 C C . ALA A 1 101 ? 10.549 -2.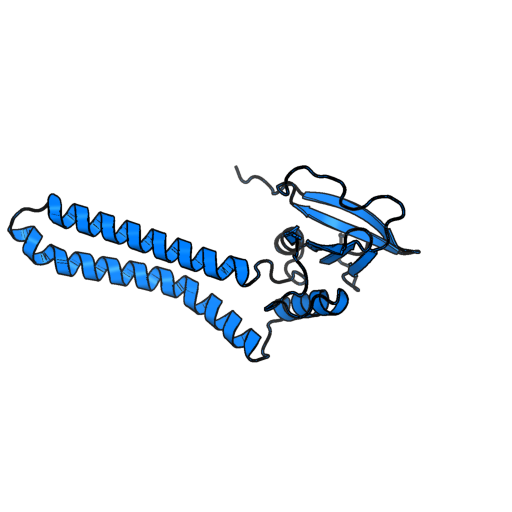867 -16.406 1.00 92.94 101 ALA A C 1
ATOM 785 O O . ALA A 1 101 ? 11.417 -2.681 -17.256 1.00 92.94 101 ALA A O 1
ATOM 786 N N . ALA A 1 102 ? 9.278 -3.132 -16.723 1.00 95.75 102 ALA A N 1
ATOM 787 C CA . ALA A 1 102 ? 8.797 -3.235 -18.095 1.00 95.75 102 ALA A CA 1
ATOM 788 C C . ALA A 1 102 ? 8.972 -1.913 -18.855 1.00 95.75 102 ALA A C 1
ATOM 790 O O . ALA A 1 102 ? 9.457 -1.920 -19.982 1.00 95.75 102 ALA A O 1
ATOM 791 N N . LEU A 1 103 ? 8.649 -0.778 -18.230 1.00 95.88 103 LEU A N 1
ATOM 792 C CA . LEU A 1 103 ? 8.829 0.542 -18.832 1.00 95.88 103 LEU A CA 1
ATOM 793 C C . LEU A 1 103 ? 10.304 0.825 -19.143 1.00 95.88 103 LEU A C 1
ATOM 795 O O . LEU A 1 103 ? 10.627 1.242 -20.252 1.00 95.88 103 LEU A O 1
ATOM 799 N N . LEU A 1 104 ? 11.205 0.556 -18.193 1.00 94.50 104 LEU A N 1
ATOM 800 C CA . LEU A 1 104 ? 12.645 0.748 -18.389 1.00 94.50 104 LEU A CA 1
ATOM 801 C C . LEU A 1 104 ? 13.197 -0.175 -19.481 1.00 94.50 104 LEU A C 1
ATOM 803 O O . LEU A 1 104 ? 14.021 0.257 -20.287 1.00 94.50 104 LEU A O 1
ATOM 807 N N . LEU A 1 105 ? 12.709 -1.416 -19.552 1.00 96.06 105 LEU A N 1
ATOM 808 C CA . LEU A 1 105 ? 13.064 -2.351 -20.617 1.00 96.06 105 LEU A CA 1
ATOM 809 C C . LEU A 1 105 ? 12.593 -1.846 -21.987 1.00 96.06 105 LEU A C 1
ATOM 811 O O . LEU A 1 105 ? 13.358 -1.892 -22.945 1.00 96.06 105 LEU A O 1
ATOM 815 N N . VAL A 1 106 ? 11.370 -1.322 -22.085 1.00 97.06 106 VAL A N 1
ATOM 816 C CA . VAL A 1 106 ? 10.861 -0.715 -23.324 1.00 97.06 106 VAL A CA 1
ATOM 817 C C . VAL A 1 106 ? 11.710 0.491 -23.724 1.00 97.06 106 VAL A C 1
ATOM 819 O O . VAL A 1 106 ? 12.112 0.584 -24.881 1.00 97.06 106 VAL A O 1
ATOM 822 N N . CYS A 1 107 ? 12.054 1.377 -22.784 1.00 95.06 107 CYS A N 1
ATOM 823 C CA . CYS A 1 107 ? 12.960 2.496 -23.052 1.00 95.06 107 CYS A CA 1
ATOM 824 C C . CYS A 1 107 ? 14.313 2.015 -23.590 1.00 95.06 107 CYS A C 1
ATOM 826 O O . CYS A 1 107 ? 14.825 2.574 -24.559 1.00 95.06 107 CYS A O 1
ATOM 828 N N . TRP A 1 108 ? 14.872 0.957 -23.002 1.00 96.56 108 TRP A N 1
ATOM 829 C CA . TRP A 1 108 ? 16.110 0.356 -23.485 1.00 96.56 108 TRP A CA 1
ATOM 830 C C . TRP A 1 108 ? 15.970 -0.212 -24.905 1.00 96.56 108 TRP A C 1
ATOM 832 O O . TRP A 1 108 ? 16.811 0.066 -25.757 1.00 96.56 108 TRP A O 1
ATOM 842 N N . LEU A 1 109 ? 14.888 -0.939 -25.198 1.00 95.81 109 LEU A N 1
ATOM 843 C CA . LEU A 1 109 ? 14.624 -1.482 -26.536 1.00 95.81 109 LEU A CA 1
ATOM 844 C C . LEU A 1 109 ? 14.478 -0.380 -27.593 1.00 95.81 109 LEU A C 1
ATOM 846 O O . LEU A 1 109 ? 14.955 -0.546 -28.714 1.00 95.81 109 LEU A O 1
ATOM 850 N N . VAL A 1 110 ? 13.875 0.758 -27.238 1.00 93.62 110 VAL A N 1
ATOM 851 C CA . VAL A 1 110 ? 13.810 1.934 -28.119 1.00 93.62 110 VAL A CA 1
ATOM 852 C C . VAL A 1 110 ? 15.213 2.460 -28.424 1.00 93.62 110 VAL A C 1
ATOM 854 O O . VAL A 1 110 ? 15.519 2.715 -29.586 1.00 93.62 110 VAL A O 1
ATOM 857 N N . VAL A 1 111 ? 16.090 2.566 -27.420 1.00 90.12 111 VAL A N 1
ATOM 858 C CA . VAL A 1 111 ? 17.492 2.969 -27.630 1.00 90.12 111 VAL A CA 1
ATOM 859 C C . VAL A 1 111 ? 18.204 1.993 -28.569 1.00 90.12 111 VAL A C 1
ATOM 861 O O . VAL A 1 111 ? 18.851 2.429 -29.518 1.00 90.12 111 VAL A O 1
ATOM 864 N N . VAL A 1 112 ? 18.040 0.684 -28.362 1.00 91.19 112 VAL A N 1
ATOM 865 C CA . VAL A 1 112 ? 18.618 -0.350 -29.238 1.00 91.19 112 VAL A CA 1
ATOM 866 C C . VAL A 1 112 ? 18.112 -0.210 -30.678 1.00 91.19 112 VAL A C 1
ATOM 868 O O . VAL A 1 112 ? 18.912 -0.243 -31.612 1.00 91.19 112 VAL A O 1
ATOM 871 N N . ALA A 1 113 ? 16.807 -0.009 -30.872 1.00 89.56 113 ALA A N 1
ATOM 872 C CA . ALA A 1 113 ? 16.209 0.158 -32.196 1.00 89.56 113 ALA A CA 1
ATOM 873 C C . ALA A 1 113 ? 16.728 1.412 -32.917 1.00 89.56 113 ALA A C 1
ATOM 875 O O . ALA A 1 113 ? 17.023 1.363 -34.114 1.00 89.56 113 ALA A O 1
ATOM 876 N N . VAL A 1 114 ? 16.886 2.524 -32.195 1.00 88.56 114 VAL A N 1
ATOM 877 C CA . VAL A 1 114 ? 17.489 3.748 -32.739 1.00 88.56 114 VAL A CA 1
ATOM 878 C C . VAL A 1 114 ? 18.935 3.477 -33.155 1.00 88.56 114 VAL A C 1
ATOM 880 O O . VAL A 1 114 ? 19.274 3.680 -34.317 1.00 88.56 114 VAL A O 1
ATOM 883 N N . LEU A 1 115 ? 19.764 2.920 -32.266 1.00 86.75 115 LEU A N 1
ATOM 884 C CA . LEU A 1 115 ? 21.171 2.625 -32.567 1.00 86.75 115 LEU A CA 1
ATOM 885 C C . LEU A 1 115 ? 21.343 1.679 -33.766 1.00 86.75 115 LEU A C 1
ATOM 887 O O . LEU A 1 115 ? 22.263 1.857 -34.565 1.00 86.75 115 LEU A O 1
ATOM 891 N N . ALA A 1 116 ? 20.439 0.711 -33.932 1.00 83.69 116 ALA A N 1
ATOM 892 C CA . ALA A 1 116 ? 20.459 -0.213 -35.062 1.00 83.69 116 ALA A CA 1
ATOM 893 C C . ALA A 1 116 ? 20.102 0.456 -36.405 1.00 83.69 116 ALA A C 1
ATOM 895 O O . ALA A 1 116 ? 20.573 0.014 -37.455 1.00 83.69 116 ALA A O 1
ATOM 896 N N . THR A 1 117 ? 19.279 1.509 -36.389 1.00 84.31 117 THR A N 1
ATOM 897 C CA . THR A 1 117 ? 18.711 2.122 -37.603 1.00 84.31 117 THR A CA 1
ATOM 898 C C . THR A 1 117 ? 19.385 3.432 -38.012 1.00 84.31 117 THR A C 1
ATOM 900 O O . THR A 1 117 ? 19.393 3.749 -39.200 1.00 84.31 117 THR A O 1
ATOM 903 N N . SER A 1 118 ? 19.986 4.178 -37.079 1.00 73.50 118 SER A N 1
ATOM 904 C CA . SER A 1 118 ? 20.436 5.560 -37.315 1.00 73.50 118 SER A CA 1
ATOM 905 C C . SER A 1 118 ? 21.950 5.751 -37.504 1.00 73.50 118 SER A C 1
ATOM 907 O O . SER A 1 118 ? 22.393 6.882 -37.691 1.00 73.50 118 SER A O 1
ATOM 909 N N . GLY A 1 119 ? 22.762 4.688 -37.427 1.00 66.94 119 GLY A N 1
ATOM 910 C CA . GLY A 1 119 ? 24.231 4.782 -37.430 1.00 66.94 119 GLY A CA 1
ATOM 911 C C . GLY A 1 119 ? 24.918 4.615 -38.795 1.00 66.94 119 GLY A C 1
ATOM 912 O O . GLY A 1 119 ? 24.546 3.750 -39.594 1.00 66.94 119 GLY A O 1
ATOM 913 N N . SER A 1 120 ? 25.986 5.395 -39.016 1.00 65.44 120 SER A N 1
ATOM 914 C CA . SER A 1 120 ? 27.061 5.106 -39.982 1.00 65.44 120 SER A CA 1
ATOM 915 C C . SER A 1 120 ? 27.757 3.762 -39.661 1.00 65.44 120 SER A C 1
ATOM 917 O O . SER A 1 120 ? 27.665 3.282 -38.531 1.00 65.44 120 SER A O 1
ATOM 919 N N . PRO A 1 121 ? 28.518 3.150 -40.590 1.00 63.78 121 PRO A N 1
ATOM 920 C CA . PRO A 1 121 ? 29.211 1.879 -40.337 1.00 63.78 121 PRO A CA 1
ATOM 921 C C . PRO A 1 121 ? 30.089 1.893 -39.073 1.00 63.78 121 PRO A C 1
ATOM 923 O O . PRO A 1 121 ? 30.044 0.953 -38.290 1.00 63.78 121 PRO A O 1
ATOM 926 N N . SER A 1 122 ? 30.792 3.001 -38.817 1.00 62.09 122 SER A N 1
ATOM 927 C CA . SER A 1 122 ? 31.651 3.191 -37.639 1.00 62.09 122 SER A CA 1
ATOM 928 C C . SER A 1 122 ? 30.894 3.349 -36.315 1.00 62.09 122 SER A C 1
ATOM 930 O O . SER A 1 122 ? 31.433 3.045 -35.258 1.00 62.09 122 SER A O 1
ATOM 932 N N . SER A 1 123 ? 29.637 3.801 -36.343 1.00 64.75 123 SER A N 1
ATOM 933 C CA . SER A 1 123 ? 28.797 3.893 -35.136 1.00 64.75 123 SER A CA 1
ATOM 934 C C . SER A 1 123 ? 28.060 2.589 -34.826 1.00 64.75 123 SER A C 1
ATOM 936 O O . SER A 1 123 ? 27.627 2.387 -33.694 1.00 64.75 123 SER A O 1
ATOM 938 N N . ARG A 1 124 ? 27.971 1.659 -35.787 1.00 67.75 124 ARG A N 1
ATOM 939 C CA . ARG A 1 124 ? 27.435 0.309 -35.547 1.00 67.75 124 ARG A CA 1
ATOM 940 C C . ARG A 1 124 ? 28.399 -0.587 -34.770 1.00 67.75 124 ARG A C 1
ATOM 942 O O . ARG A 1 124 ? 27.935 -1.481 -34.072 1.00 67.75 124 ARG A O 1
ATOM 949 N N . GLU A 1 125 ? 29.705 -0.331 -34.847 1.00 73.50 125 GLU A N 1
ATOM 950 C CA . GLU A 1 125 ? 30.717 -1.084 -34.090 1.00 73.50 125 GLU A CA 1
ATOM 951 C C . GLU A 1 125 ? 30.652 -0.797 -32.580 1.00 73.50 125 GLU A C 1
ATOM 953 O O . GLU A 1 125 ? 30.812 -1.712 -31.778 1.00 73.50 125 GLU A O 1
ATOM 958 N N . THR A 1 126 ? 30.337 0.442 -32.180 1.00 78.75 126 THR A N 1
ATOM 959 C CA . THR A 1 126 ? 30.224 0.856 -30.764 1.00 78.75 126 THR A CA 1
ATOM 960 C C . THR A 1 126 ? 28.794 0.805 -30.211 1.00 78.75 126 THR A C 1
ATOM 962 O O . THR A 1 126 ? 28.587 0.871 -28.997 1.00 78.75 126 THR A O 1
ATOM 965 N N . ALA A 1 127 ? 27.789 0.627 -31.075 1.00 80.69 127 ALA A N 1
ATOM 966 C CA . ALA A 1 127 ? 26.384 0.462 -30.699 1.00 80.69 127 ALA A CA 1
ATOM 967 C C . ALA A 1 127 ? 26.113 -0.607 -29.612 1.00 80.69 127 ALA A C 1
ATOM 969 O O . ALA A 1 127 ? 25.339 -0.305 -28.696 1.00 80.69 127 ALA A O 1
ATOM 970 N N . PRO A 1 128 ? 26.705 -1.824 -29.642 1.00 86.56 128 PRO A N 1
ATOM 971 C CA . PRO A 1 128 ? 26.449 -2.826 -28.605 1.00 86.56 128 PRO A CA 1
ATOM 972 C C . PRO A 1 128 ? 26.998 -2.418 -27.231 1.00 86.56 128 PRO A C 1
ATOM 974 O O . PRO A 1 128 ? 26.324 -2.636 -26.223 1.00 86.56 128 PRO A O 1
ATOM 977 N N . GLU A 1 129 ? 28.173 -1.783 -27.174 1.00 89.38 129 GLU A N 1
ATOM 978 C CA . GLU A 1 129 ? 28.740 -1.278 -25.915 1.00 89.38 129 GLU A CA 1
ATOM 979 C C . GLU A 1 129 ? 27.861 -0.180 -25.319 1.00 89.38 129 GLU A C 1
ATOM 981 O O . GLU A 1 129 ? 27.517 -0.230 -24.137 1.00 89.38 129 GLU A O 1
ATOM 986 N N . LEU A 1 130 ? 27.426 0.777 -26.142 1.00 88.19 130 LEU A N 1
ATOM 987 C CA . LEU A 1 130 ? 26.550 1.852 -25.687 1.00 88.19 130 LEU A CA 1
ATOM 988 C C . L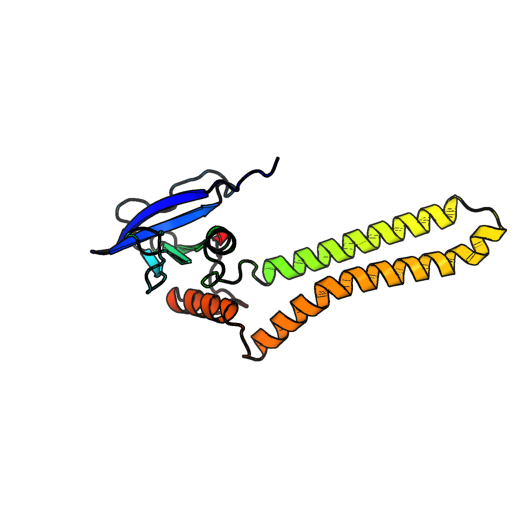EU A 1 130 ? 25.206 1.307 -25.177 1.00 88.19 130 LEU A C 1
ATOM 990 O O . LEU A 1 130 ? 24.737 1.720 -24.115 1.00 88.19 130 LEU A O 1
ATOM 994 N N . ALA A 1 131 ? 24.606 0.345 -25.884 1.00 91.31 131 ALA A N 1
ATOM 995 C CA . ALA A 1 131 ? 23.376 -0.311 -25.447 1.00 91.31 131 ALA A CA 1
ATOM 996 C C . ALA A 1 131 ? 23.551 -1.037 -24.101 1.00 91.31 131 ALA A C 1
ATOM 998 O O . ALA A 1 131 ? 22.661 -0.958 -23.248 1.00 91.31 131 ALA A O 1
ATOM 999 N N . ALA A 1 132 ? 24.687 -1.706 -23.885 1.00 93.56 132 ALA A N 1
ATOM 1000 C CA . ALA A 1 132 ? 24.997 -2.378 -22.625 1.00 93.56 132 ALA A CA 1
ATOM 1001 C C . ALA A 1 132 ? 25.189 -1.384 -21.467 1.00 93.56 132 ALA A C 1
ATOM 1003 O O . ALA A 1 132 ? 24.660 -1.598 -20.375 1.00 93.56 132 ALA A O 1
ATOM 1004 N N . VAL A 1 133 ? 25.880 -0.266 -21.707 1.00 94.00 133 VAL A N 1
ATOM 1005 C CA . VAL A 1 133 ? 26.059 0.801 -20.709 1.00 94.00 133 VAL A CA 1
ATOM 1006 C C . VAL A 1 133 ? 24.711 1.408 -20.315 1.00 94.00 133 VAL A C 1
ATOM 1008 O O . VAL A 1 133 ? 24.411 1.530 -19.125 1.00 94.00 133 VAL A O 1
ATOM 1011 N N . VAL A 1 134 ? 23.856 1.728 -21.292 1.00 93.81 134 VAL A N 1
ATOM 1012 C CA . VAL A 1 134 ? 22.504 2.247 -21.028 1.00 93.81 134 VAL A CA 1
ATOM 1013 C C . VAL A 1 134 ? 21.673 1.229 -20.243 1.00 93.81 134 VAL A C 1
ATOM 1015 O O . VAL A 1 134 ? 21.020 1.604 -19.269 1.00 93.81 134 VAL A O 1
ATOM 1018 N N . PHE A 1 135 ? 21.735 -0.058 -20.602 1.00 95.81 135 PHE A N 1
ATOM 1019 C CA . PHE A 1 135 ? 21.066 -1.119 -19.845 1.00 95.81 135 PHE A CA 1
ATOM 1020 C C . PHE A 1 135 ? 21.517 -1.148 -18.384 1.00 95.81 135 PHE A C 1
ATOM 1022 O O . PHE A 1 135 ? 20.680 -1.180 -17.482 1.00 95.81 135 PHE A O 1
ATOM 1029 N N . ALA A 1 136 ? 22.829 -1.098 -18.140 1.00 96.81 136 ALA A N 1
ATOM 1030 C CA . ALA A 1 136 ? 23.391 -1.133 -16.796 1.00 96.81 136 ALA A CA 1
ATOM 1031 C C . ALA A 1 136 ? 22.897 0.042 -15.938 1.00 96.81 136 ALA A C 1
ATOM 1033 O O . ALA A 1 136 ? 22.521 -0.162 -14.782 1.00 96.81 136 ALA A O 1
ATOM 1034 N N . PHE A 1 137 ? 22.819 1.252 -16.501 1.00 96.50 137 PHE A N 1
ATOM 1035 C CA . PHE A 1 137 ? 22.272 2.412 -15.793 1.00 96.50 137 PHE A CA 1
ATOM 1036 C C . PHE A 1 137 ? 20.779 2.271 -15.485 1.00 96.50 137 PHE A C 1
ATOM 1038 O O . PHE A 1 137 ? 20.358 2.578 -14.368 1.00 96.50 137 PHE A O 1
ATOM 1045 N N . LEU A 1 138 ? 19.978 1.784 -16.436 1.00 95.19 138 LEU A N 1
ATOM 1046 C CA . LEU A 1 138 ? 18.543 1.563 -16.225 1.00 95.19 138 LEU A CA 1
ATOM 1047 C C . LEU A 1 138 ? 18.292 0.475 -15.172 1.00 95.19 138 LEU A C 1
ATOM 1049 O O . LEU A 1 138 ? 17.442 0.644 -14.296 1.00 95.19 138 LEU A O 1
ATOM 1053 N N . LEU A 1 139 ? 19.074 -0.606 -15.206 1.00 95.62 139 LEU A N 1
ATOM 1054 C CA . LEU A 1 139 ? 19.032 -1.665 -14.202 1.00 95.62 139 LEU A CA 1
ATOM 1055 C C . LEU A 1 139 ? 19.420 -1.133 -12.819 1.00 95.62 139 LEU A C 1
ATOM 1057 O O . LEU A 1 139 ? 18.728 -1.412 -11.840 1.00 95.62 139 LEU A O 1
ATOM 1061 N N . LEU A 1 140 ? 20.489 -0.339 -12.728 1.00 96.62 140 LEU A N 1
ATOM 1062 C CA . LEU A 1 140 ? 20.918 0.275 -11.473 1.00 96.62 140 LEU A CA 1
ATOM 1063 C C . LEU A 1 140 ? 19.836 1.205 -10.911 1.00 96.62 140 LEU A C 1
ATOM 1065 O O . LEU A 1 140 ? 19.521 1.130 -9.724 1.00 96.62 140 LEU A O 1
ATOM 1069 N N . ALA A 1 141 ? 19.224 2.035 -11.759 1.00 93.56 141 ALA A N 1
ATOM 1070 C CA . ALA A 1 141 ? 18.124 2.909 -11.363 1.00 93.56 141 ALA A CA 1
ATOM 1071 C C . ALA A 1 141 ? 16.937 2.108 -10.804 1.00 93.56 141 ALA A C 1
ATOM 1073 O O . ALA A 1 141 ? 16.390 2.462 -9.756 1.00 93.56 141 ALA A O 1
ATOM 1074 N N . TRP A 1 142 ? 16.578 0.996 -11.451 1.00 94.56 142 TRP A N 1
ATOM 1075 C CA . TRP A 1 142 ? 15.542 0.096 -10.949 1.00 94.56 142 TRP A CA 1
ATOM 1076 C C . TRP A 1 142 ? 15.927 -0.535 -9.603 1.00 94.56 142 TRP A C 1
ATOM 1078 O O . TRP A 1 142 ? 15.130 -0.510 -8.663 1.00 94.56 142 TRP A O 1
ATOM 1088 N N . LEU A 1 143 ? 17.158 -1.042 -9.468 1.00 94.62 143 LEU A N 1
ATOM 1089 C CA . LEU A 1 143 ? 17.661 -1.659 -8.234 1.00 94.62 143 LEU A CA 1
ATOM 1090 C C . LEU A 1 143 ? 17.673 -0.682 -7.053 1.00 94.62 143 LEU A C 1
ATOM 1092 O O . LEU A 1 143 ? 17.299 -1.073 -5.946 1.00 94.62 143 LEU A O 1
ATOM 1096 N N . CYS A 1 144 ? 18.024 0.586 -7.278 1.00 93.69 144 CYS A N 1
ATOM 1097 C CA . CYS A 1 144 ? 17.985 1.634 -6.254 1.00 93.69 144 CYS A CA 1
ATOM 1098 C C . CYS A 1 144 ? 16.586 1.830 -5.647 1.00 93.69 144 CYS A C 1
ATOM 1100 O O . CYS A 1 144 ? 16.470 2.226 -4.487 1.00 93.69 144 CYS A O 1
ATOM 1102 N N . VAL A 1 145 ? 15.524 1.527 -6.398 1.00 89.25 145 VAL A N 1
ATOM 1103 C CA . VAL A 1 145 ? 14.136 1.581 -5.916 1.00 89.25 145 VAL A CA 1
ATOM 1104 C C . VAL A 1 145 ? 13.681 0.224 -5.371 1.00 89.25 145 VAL A C 1
ATOM 1106 O O . VAL A 1 145 ? 13.066 0.155 -4.305 1.00 89.25 145 VAL A O 1
ATOM 1109 N N . ALA A 1 146 ? 13.989 -0.863 -6.079 1.00 90.19 146 ALA A N 1
ATOM 1110 C CA . ALA A 1 146 ? 13.527 -2.205 -5.743 1.00 90.19 146 ALA A CA 1
ATOM 1111 C C . ALA A 1 146 ? 14.176 -2.744 -4.460 1.00 90.19 146 ALA A C 1
ATOM 1113 O O . ALA A 1 146 ? 13.469 -3.248 -3.586 1.00 90.19 146 ALA A O 1
ATOM 1114 N N . LEU A 1 147 ? 15.499 -2.610 -4.305 1.00 90.75 147 LEU A N 1
ATOM 1115 C CA . LEU A 1 147 ? 16.231 -3.212 -3.187 1.00 90.75 147 LEU A CA 1
ATOM 1116 C C . LEU A 1 147 ? 15.761 -2.705 -1.817 1.00 90.75 147 LEU A C 1
ATOM 1118 O O . LEU A 1 147 ? 15.472 -3.550 -0.969 1.00 90.75 147 LEU A O 1
ATOM 1122 N N . PRO A 1 148 ? 15.601 -1.389 -1.560 1.00 87.62 148 PRO A N 1
ATOM 1123 C CA . PRO A 1 148 ? 15.087 -0.926 -0.272 1.00 87.62 148 PRO A CA 1
ATOM 1124 C C . PRO A 1 148 ? 13.684 -1.460 0.037 1.00 87.62 148 PRO A C 1
ATOM 1126 O O . PRO A 1 148 ? 13.396 -1.831 1.177 1.00 87.62 148 PRO A O 1
ATOM 1129 N N . LEU A 1 149 ? 12.809 -1.537 -0.972 1.00 84.19 149 LEU A N 1
ATOM 1130 C CA . LEU A 1 149 ? 11.441 -2.032 -0.808 1.00 84.19 149 LEU A CA 1
ATOM 1131 C C . LEU A 1 149 ? 11.412 -3.533 -0.502 1.00 84.19 149 LEU A C 1
ATOM 1133 O O . LEU A 1 149 ? 10.722 -3.945 0.433 1.00 84.19 149 LEU A O 1
ATOM 1137 N N . LEU A 1 150 ? 12.185 -4.328 -1.244 1.00 85.50 150 LEU A N 1
ATOM 1138 C CA . LEU A 1 150 ? 12.315 -5.773 -1.046 1.00 85.50 150 LEU A CA 1
ATOM 1139 C C . LEU A 1 150 ? 13.014 -6.101 0.277 1.00 85.50 150 LEU A C 1
ATOM 1141 O O . LEU A 1 150 ? 12.621 -7.041 0.965 1.00 85.50 150 LEU A O 1
ATOM 1145 N N . PHE A 1 151 ? 14.000 -5.301 0.683 1.00 87.94 151 PHE A N 1
ATOM 1146 C CA . PHE A 1 151 ? 14.665 -5.452 1.973 1.00 87.94 151 PHE A CA 1
ATOM 1147 C C . PHE A 1 151 ? 13.701 -5.201 3.136 1.00 87.94 151 PHE A C 1
ATOM 1149 O O . PHE A 1 151 ? 13.623 -6.014 4.059 1.00 87.94 151 PHE A O 1
ATOM 1156 N N . LEU A 1 152 ? 12.934 -4.103 3.090 1.00 84.50 152 LEU A N 1
ATOM 1157 C CA . LEU A 1 152 ? 11.926 -3.798 4.111 1.00 84.50 152 LEU A CA 1
ATOM 1158 C C . LEU A 1 152 ? 10.844 -4.877 4.193 1.00 84.50 152 LEU A C 1
ATOM 1160 O O . LEU A 1 152 ? 10.350 -5.149 5.290 1.00 84.50 152 LEU A O 1
ATOM 1164 N N . ASP A 1 153 ? 10.489 -5.481 3.060 1.00 82.44 153 ASP A N 1
ATOM 1165 C CA . ASP A 1 153 ? 9.548 -6.596 3.015 1.00 82.44 153 ASP A CA 1
ATOM 1166 C C . ASP A 1 153 ? 10.125 -7.867 3.636 1.00 82.44 153 ASP A C 1
ATOM 1168 O O . ASP A 1 153 ? 9.556 -8.436 4.566 1.00 82.44 153 ASP A O 1
ATOM 1172 N N . THR A 1 154 ? 11.307 -8.274 3.177 1.00 84.75 154 THR A N 1
ATOM 1173 C CA . THR A 1 154 ? 11.987 -9.481 3.658 1.00 84.75 154 THR A CA 1
ATOM 1174 C C . THR A 1 154 ? 12.219 -9.390 5.160 1.00 84.75 154 THR A C 1
ATOM 1176 O O . THR A 1 154 ? 11.900 -10.310 5.912 1.00 84.75 154 THR A O 1
ATOM 1179 N N . ARG A 1 155 ? 12.689 -8.232 5.634 1.00 89.94 155 ARG A N 1
ATOM 1180 C CA . ARG A 1 155 ? 12.856 -7.951 7.061 1.00 89.94 155 ARG A CA 1
ATOM 1181 C C . ARG A 1 155 ? 11.544 -8.105 7.835 1.00 89.94 155 ARG A C 1
ATOM 1183 O O . ARG A 1 155 ? 11.559 -8.627 8.950 1.00 89.94 155 ARG A O 1
ATOM 1190 N N . TRP A 1 156 ? 10.432 -7.637 7.277 1.00 88.12 156 TRP A N 1
ATOM 1191 C CA . TRP A 1 156 ? 9.124 -7.744 7.912 1.00 88.12 156 TRP A CA 1
ATOM 1192 C C . TRP A 1 156 ? 8.664 -9.204 8.001 1.00 88.12 156 TRP A C 1
ATOM 1194 O O . TRP A 1 156 ? 8.305 -9.653 9.088 1.00 88.12 156 TRP A O 1
ATOM 1204 N N . ARG A 1 157 ? 8.794 -9.975 6.915 1.00 84.25 157 ARG A N 1
ATOM 1205 C CA . ARG A 1 157 ? 8.498 -11.420 6.888 1.00 84.25 157 ARG A CA 1
ATOM 1206 C C . ARG A 1 157 ? 9.359 -12.228 7.860 1.00 84.25 157 ARG A C 1
ATOM 1208 O O . ARG A 1 157 ? 8.875 -13.182 8.453 1.00 84.25 157 ARG A O 1
ATOM 1215 N N . MET A 1 158 ? 10.603 -11.805 8.088 1.00 88.25 158 MET A N 1
ATOM 1216 C CA . MET A 1 158 ? 11.497 -12.376 9.106 1.00 88.25 158 MET A CA 1
ATOM 1217 C C . MET A 1 158 ? 11.150 -11.948 10.549 1.00 88.25 158 MET A C 1
ATOM 1219 O O . MET A 1 158 ? 11.955 -12.134 11.460 1.00 88.25 158 MET A O 1
ATOM 1223 N N . GLY A 1 159 ? 9.990 -11.326 10.781 1.00 86.44 159 GLY A N 1
ATOM 1224 C CA . GLY A 1 159 ? 9.525 -10.953 12.119 1.00 86.44 159 GLY A CA 1
ATOM 1225 C C . GLY A 1 159 ? 10.185 -9.699 12.694 1.00 86.44 159 GLY A C 1
ATOM 1226 O O . GLY A 1 159 ? 10.146 -9.482 13.904 1.00 86.44 159 GLY A O 1
ATOM 1227 N N . ARG A 1 160 ? 10.788 -8.840 11.857 1.00 88.88 160 ARG A N 1
ATOM 1228 C CA . ARG A 1 160 ? 11.415 -7.576 12.294 1.00 88.88 160 ARG A CA 1
ATOM 1229 C C . ARG A 1 160 ? 10.682 -6.329 11.765 1.00 88.88 160 ARG A C 1
ATOM 1231 O O . ARG A 1 160 ? 11.323 -5.478 11.131 1.00 88.88 160 ARG A O 1
ATOM 1238 N N . PRO A 1 161 ? 9.374 -6.157 12.046 1.00 88.62 161 PRO A N 1
ATOM 1239 C CA . PRO A 1 161 ? 8.594 -5.038 11.534 1.00 88.62 161 PRO A CA 1
ATOM 1240 C C . PRO A 1 161 ? 9.062 -3.685 12.086 1.00 88.62 161 PRO A C 1
ATOM 1242 O O . PRO A 1 161 ? 9.373 -3.508 13.275 1.00 88.62 161 PRO A O 1
ATOM 1245 N N . THR A 1 162 ? 9.041 -2.686 11.211 1.00 87.44 162 THR A N 1
ATOM 1246 C CA . THR A 1 162 ? 9.136 -1.267 11.572 1.00 87.44 162 THR A CA 1
ATOM 1247 C C . THR A 1 162 ? 7.925 -0.828 12.401 1.00 87.44 162 THR A C 1
ATOM 1249 O O . THR A 1 162 ? 6.906 -1.517 12.469 1.00 87.44 162 THR A O 1
ATOM 1252 N N . ARG A 1 163 ? 8.006 0.351 13.032 1.00 87.00 163 ARG A N 1
ATOM 1253 C CA . ARG A 1 163 ? 6.901 0.909 13.832 1.00 87.00 163 ARG A CA 1
ATOM 1254 C C . ARG A 1 163 ? 5.593 0.984 13.032 1.00 87.00 163 ARG A C 1
ATOM 1256 O O . ARG A 1 163 ? 4.570 0.519 13.517 1.00 87.00 163 ARG A O 1
ATOM 1263 N N . ARG A 1 164 ? 5.642 1.500 11.799 1.00 86.00 164 ARG A N 1
ATOM 1264 C CA . ARG A 1 164 ? 4.463 1.630 10.924 1.00 86.00 164 ARG A CA 1
ATOM 1265 C C . ARG A 1 164 ? 3.902 0.274 10.476 1.00 86.00 164 ARG A C 1
ATOM 1267 O O . ARG A 1 164 ? 2.690 0.114 10.405 1.00 86.00 164 ARG A O 1
ATOM 1274 N N . GLN A 1 165 ? 4.764 -0.717 10.230 1.00 87.06 165 GLN A N 1
ATOM 1275 C CA . GLN A 1 165 ? 4.339 -2.088 9.906 1.00 87.06 165 GLN A CA 1
ATOM 1276 C C . GLN A 1 165 ? 3.609 -2.748 11.084 1.00 87.06 165 GLN A C 1
ATOM 1278 O O . GLN A 1 165 ? 2.574 -3.372 10.882 1.00 87.06 165 GLN A O 1
ATOM 1283 N N . ARG A 1 166 ? 4.070 -2.529 12.325 1.00 88.75 166 ARG A N 1
ATOM 1284 C CA . ARG A 1 166 ? 3.374 -3.023 13.529 1.00 88.75 166 ARG A CA 1
ATOM 1285 C C . ARG A 1 166 ? 1.991 -2.408 13.717 1.00 88.75 166 ARG A C 1
ATOM 1287 O O . ARG A 1 166 ? 1.100 -3.077 14.227 1.00 88.75 166 ARG A O 1
ATOM 1294 N N . ILE A 1 167 ? 1.806 -1.140 13.342 1.00 88.62 167 ILE A N 1
ATOM 1295 C CA . ILE A 1 167 ? 0.481 -0.500 13.374 1.00 88.62 167 ILE A CA 1
ATOM 1296 C C . ILE A 1 167 ? -0.458 -1.241 12.416 1.00 88.62 167 ILE A C 1
ATOM 1298 O O . ILE A 1 167 ? -1.549 -1.629 12.820 1.00 88.62 167 ILE A O 1
ATOM 1302 N N . LEU A 1 168 ? 0.002 -1.530 11.195 1.00 87.25 168 LEU A N 1
ATOM 1303 C CA . LEU A 1 168 ? -0.773 -2.282 10.208 1.00 87.25 168 LEU A CA 1
ATOM 1304 C C . LEU A 1 168 ? -1.121 -3.702 10.682 1.00 87.25 168 LEU A C 1
ATOM 1306 O O . LEU A 1 168 ? -2.273 -4.110 10.590 1.00 87.25 168 LEU A O 1
ATOM 1310 N N . GLU A 1 169 ? -0.167 -4.430 11.269 1.00 88.25 169 GLU A N 1
ATOM 1311 C CA . GLU A 1 169 ? -0.432 -5.753 11.859 1.00 88.25 169 GLU A CA 1
ATOM 1312 C C . GLU A 1 169 ? -1.485 -5.704 12.972 1.00 88.25 169 GLU A C 1
ATOM 1314 O O . GLU A 1 169 ? -2.315 -6.604 13.078 1.00 88.25 169 GLU A O 1
ATOM 1319 N N . ARG A 1 170 ? -1.465 -4.656 13.806 1.00 89.56 170 ARG A N 1
ATOM 1320 C CA . ARG A 1 170 ? -2.459 -4.470 14.871 1.00 89.56 170 ARG A CA 1
ATOM 1321 C C . ARG A 1 170 ? -3.846 -4.187 14.311 1.00 89.56 170 ARG A C 1
ATOM 1323 O O . ARG A 1 170 ? -4.798 -4.736 14.847 1.00 89.56 170 ARG A O 1
ATOM 1330 N N . ILE A 1 171 ? -3.953 -3.392 13.245 1.00 88.19 171 ILE A N 1
ATOM 1331 C CA . ILE A 1 171 ? -5.225 -3.139 12.549 1.00 88.19 171 ILE A CA 1
ATOM 1332 C C . ILE A 1 171 ? -5.785 -4.454 11.998 1.00 88.19 171 ILE A C 1
ATOM 1334 O O . ILE A 1 171 ? -6.927 -4.801 12.278 1.00 88.19 171 ILE A O 1
ATOM 1338 N N . TYR A 1 172 ? -4.955 -5.230 11.294 1.00 88.06 172 TYR A N 1
ATOM 1339 C CA . TYR A 1 172 ? -5.366 -6.515 10.722 1.00 88.06 172 TYR A CA 1
ATOM 1340 C C . TYR A 1 172 ? -5.798 -7.509 11.795 1.00 88.06 172 TYR A C 1
ATOM 1342 O O . TYR A 1 172 ? -6.804 -8.192 11.631 1.00 88.06 172 TYR A O 1
ATOM 1350 N N . ARG A 1 173 ? -5.069 -7.570 12.912 1.00 89.00 173 ARG A N 1
ATOM 1351 C CA . ARG A 1 173 ? -5.438 -8.426 14.041 1.00 89.00 173 ARG A CA 1
ATOM 1352 C C . ARG A 1 173 ? -6.729 -7.961 14.715 1.00 89.00 173 ARG A C 1
ATOM 1354 O O . ARG A 1 173 ? -7.534 -8.808 15.076 1.00 89.00 173 ARG A O 1
ATOM 1361 N N . ALA A 1 174 ? -6.917 -6.652 14.885 1.00 89.38 174 ALA A N 1
ATOM 1362 C CA . ALA A 1 174 ? -8.107 -6.086 15.519 1.00 89.38 174 ALA A CA 1
ATOM 1363 C C . ALA A 1 174 ? -9.384 -6.356 14.712 1.00 89.38 174 ALA A C 1
ATOM 1365 O O . ALA A 1 174 ? -10.422 -6.599 15.308 1.00 89.38 174 ALA A O 1
ATOM 1366 N N . LEU A 1 175 ? -9.285 -6.356 13.380 1.00 87.56 175 LEU A N 1
ATOM 1367 C CA . LEU A 1 175 ? -10.400 -6.619 12.462 1.00 87.56 175 LEU A CA 1
ATOM 1368 C C . LEU A 1 175 ? -10.491 -8.093 12.010 1.00 87.56 175 LEU A C 1
ATOM 1370 O O . LEU A 1 175 ? -11.249 -8.416 11.100 1.00 87.56 175 LEU A O 1
ATOM 1374 N N . GLY A 1 176 ? -9.674 -8.993 12.573 1.00 86.88 176 GLY A N 1
ATOM 1375 C CA . GLY A 1 176 ? -9.695 -10.418 12.216 1.00 86.88 176 GLY A CA 1
ATOM 1376 C C . GLY A 1 176 ? -9.295 -10.736 10.764 1.00 86.88 176 GLY A C 1
ATOM 1377 O O . GLY A 1 176 ? -9.687 -11.769 10.230 1.00 86.88 176 GLY A O 1
ATOM 1378 N N . LEU A 1 177 ? -8.496 -9.886 10.112 1.00 83.06 177 LEU A N 1
ATOM 1379 C CA . LEU A 1 177 ? -8.183 -9.958 8.672 1.00 83.06 177 LEU A CA 1
ATOM 1380 C C . LEU A 1 177 ? -7.021 -10.902 8.323 1.00 83.06 177 LEU A C 1
ATOM 1382 O O . LEU A 1 177 ? -6.538 -10.898 7.192 1.00 83.06 177 LEU A O 1
ATOM 1386 N N . GLY A 1 178 ? -6.515 -11.680 9.279 1.00 83.56 178 GLY A N 1
ATOM 1387 C CA . GLY A 1 178 ? -5.319 -12.500 9.085 1.00 83.56 178 GLY A CA 1
ATOM 138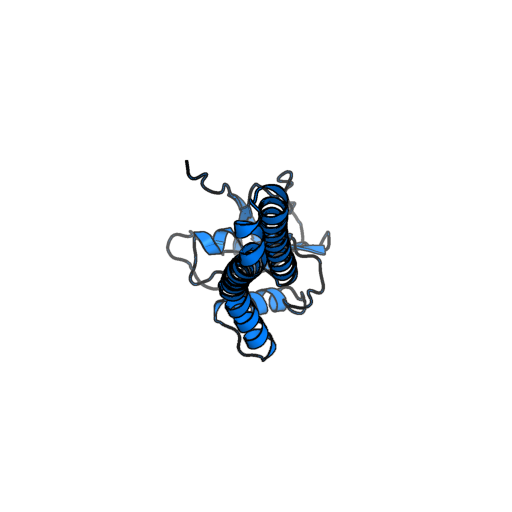8 C C . GLY A 1 178 ? -4.040 -11.659 9.075 1.00 83.56 178 GLY A C 1
ATOM 1389 O O . GLY A 1 178 ? -3.752 -10.951 10.042 1.00 83.56 178 GLY A O 1
ATOM 1390 N N . THR A 1 179 ? -3.239 -11.757 8.008 1.00 80.12 179 THR A N 1
ATOM 1391 C CA . THR A 1 179 ? -1.946 -11.053 7.917 1.00 80.12 179 THR A CA 1
ATOM 1392 C C . THR A 1 179 ? -1.923 -10.047 6.766 1.00 80.12 179 THR A C 1
ATOM 1394 O O . THR A 1 179 ? -2.539 -10.300 5.734 1.00 80.12 179 THR A O 1
ATOM 1397 N N . PRO A 1 180 ? -1.137 -8.958 6.857 1.00 77.38 180 PRO A N 1
ATOM 1398 C CA . PRO A 1 180 ? -0.932 -8.037 5.730 1.00 77.38 180 PRO A CA 1
ATOM 1399 C C . PRO A 1 180 ? -0.383 -8.692 4.454 1.00 77.38 180 PRO A C 1
ATOM 1401 O O . PRO A 1 180 ? -0.528 -8.153 3.360 1.00 77.38 180 PRO A O 1
ATOM 1404 N N . PHE A 1 181 ? 0.248 -9.862 4.583 1.00 74.56 181 PHE A N 1
ATOM 1405 C CA . PHE A 1 181 ? 0.793 -10.644 3.471 1.00 74.56 181 PHE A CA 1
ATOM 1406 C C . PHE A 1 181 ? -0.248 -11.545 2.802 1.00 74.56 181 PHE A C 1
ATOM 1408 O O . PHE A 1 181 ? -0.144 -11.831 1.610 1.00 74.56 181 PHE A O 1
ATOM 1415 N N . ALA A 1 182 ? -1.227 -11.996 3.579 1.00 75.69 182 ALA A N 1
ATOM 1416 C CA . ALA A 1 182 ? -2.300 -12.887 3.175 1.00 75.69 182 ALA A CA 1
ATOM 1417 C C . ALA A 1 182 ? -3.585 -12.435 3.893 1.00 75.69 182 ALA A C 1
ATOM 1419 O O . ALA A 1 182 ? -3.936 -13.011 4.929 1.00 75.69 182 ALA A O 1
ATOM 1420 N N . PRO A 1 183 ? -4.227 -11.353 3.405 1.00 75.62 183 PRO A N 1
ATOM 1421 C CA . PRO A 1 183 ? -5.474 -10.875 3.979 1.00 75.62 183 PRO A CA 1
ATOM 1422 C C . PRO A 1 183 ? -6.575 -11.913 3.758 1.00 75.62 183 PRO A C 1
ATOM 1424 O O . PRO A 1 183 ? -6.700 -12.463 2.663 1.00 75.62 183 PRO A O 1
ATOM 1427 N N . ALA A 1 184 ? -7.373 -12.161 4.793 1.00 78.81 184 ALA A N 1
ATOM 1428 C CA . ALA A 1 184 ? -8.508 -13.083 4.755 1.00 78.81 184 ALA A CA 1
ATOM 1429 C C . ALA A 1 184 ? -9.731 -12.505 4.015 1.00 78.81 184 ALA A C 1
ATOM 1431 O O . ALA A 1 184 ? -10.633 -13.252 3.651 1.00 78.81 184 ALA A O 1
ATOM 1432 N N . ALA A 1 185 ? -9.751 -11.189 3.783 1.00 76.69 185 ALA A N 1
ATOM 1433 C CA . ALA A 1 185 ? -10.815 -10.470 3.091 1.00 76.69 185 ALA A CA 1
ATOM 1434 C C . ALA A 1 185 ? -10.239 -9.511 2.039 1.00 76.69 185 ALA A C 1
ATOM 1436 O O . ALA A 1 185 ? -9.056 -9.156 2.075 1.00 76.69 185 ALA A O 1
ATOM 1437 N N . VAL A 1 186 ? -11.079 -9.083 1.097 1.00 76.00 186 VAL A N 1
ATOM 1438 C CA . VAL A 1 186 ? -10.748 -7.963 0.207 1.00 76.00 186 VAL A CA 1
ATOM 1439 C C . VAL A 1 186 ? -10.775 -6.682 1.037 1.00 76.00 186 VAL A C 1
ATOM 1441 O O . VAL A 1 186 ? -11.698 -6.473 1.818 1.00 76.00 186 VAL A O 1
ATOM 1444 N N . ILE A 1 187 ? -9.735 -5.861 0.897 1.00 76.56 187 ILE A N 1
ATOM 1445 C CA . ILE A 1 187 ? -9.582 -4.614 1.645 1.00 76.56 187 ILE A CA 1
ATOM 1446 C C . ILE A 1 187 ? -9.739 -3.457 0.671 1.00 76.56 187 ILE A C 1
ATOM 1448 O O . ILE A 1 187 ? -8.995 -3.363 -0.308 1.00 76.56 187 ILE A O 1
ATOM 1452 N N . GLU A 1 188 ? -10.696 -2.591 0.965 1.00 75.56 188 GLU A N 1
ATOM 1453 C CA . GLU A 1 188 ? -10.908 -1.321 0.291 1.00 75.56 188 GLU A CA 1
ATOM 1454 C C . GLU A 1 188 ? -9.988 -0.279 0.947 1.00 75.56 188 GLU A C 1
ATOM 1456 O O . GLU A 1 188 ? -10.177 0.126 2.096 1.00 75.56 188 GLU A O 1
ATOM 1461 N N . GLU A 1 189 ? -8.908 0.082 0.250 1.00 71.12 189 GLU A N 1
ATOM 1462 C CA . GLU A 1 189 ? -7.981 1.113 0.723 1.00 71.12 189 GLU A CA 1
ATOM 1463 C C . GLU A 1 189 ? -8.580 2.498 0.488 1.00 71.12 189 GLU A C 1
ATOM 1465 O O . GLU A 1 189 ? -8.738 2.915 -0.655 1.00 71.12 189 GLU A O 1
ATOM 1470 N N . VAL A 1 190 ? -8.872 3.215 1.571 1.00 63.69 190 VAL A N 1
ATOM 1471 C CA . VAL A 1 190 ? -9.517 4.534 1.555 1.00 63.69 190 VAL A CA 1
ATOM 1472 C C . VAL A 1 190 ? -8.628 5.654 2.093 1.00 63.69 190 VAL A C 1
ATOM 1474 O O . VAL A 1 190 ? -7.592 5.407 2.767 1.00 63.69 190 VAL A O 1
#